Protein AF-A0A7W1LCK6-F1 (afdb_monomer_lite)

pLDDT: mean 92.0, std 9.98, range [41.69, 98.75]

Foldseek 3Di:
DQPFFFEDEDALQCCLVPAVPDDPVPHGLAYEHEAQQLDQDQCARDPPDRSDHCVPNVQFRYKYQHHDFDWDADPNDIDGDTDMHGSHPPRDSPLDQAWQCQAPLPLWHWFKWQFQCQCKIWTQHLVPRDIDMDNHGHNQWAWDWWALPLPRHIWTKTARQQQCWIWTQHPVGDIDIDRDGHRQWDWQWFAAPLPSTIWTWTARQCQQKIWTAHSPHPPDIDMDRHHHHQWFFQWDAAPLPNGTWGKTQRLQQRKIWTQHSVPRDIDIGRHGHNQWFWAWWQAVLPRHIWTWTDDAQKIWTQHPPPGTDIDRGDGGQWHWFWTQRPNPNGTWTKTAHLVQRKIWTQHPPPGTDIDRHGHNSIDGSSCSSGGD

Sequence (372 aa):
ERGYISGVYGSPTNAVNDWINLPPASRMDAVWLARWDNVPSVWYYGPPSPVVPVNFWSNNQRIKQWQAPHNETWGGVTFNIDGDISDAPVAGVAIAKNKNADFDGDGRTDVSVYRPDTGSWYVLKSSNSAFSAVAFGTNTDVPAPGDYDGDGKTDTAVFRPAEGTWYILTKAGFLTVRQFGANGDIPAPADYNNDGKTDIAVFRPSNGFWYIANSDSRGTFTFVQFGQNGDKPAQADYDGDGRSDIAVWRASTGSWYYLRSSDGTFVGVAFGISTDLPAQGDYDGDGKTDFAVFRSGTWYLLQSTNGFSAVGFGASGDLPVTGDFDGDNKSDIAVFRPSNGGWYLLQSTNGFNGIAFGTSTDKPIPNAYLPN

Secondary structure (DSSP, 8-state):
---PPPEEEE-HHHIIIIITTS-GGGS-SEEEEE--SS---SS---TTS-SS-TTSSTTT-EEEEEEEEEEEEETTEEEEEEEEEEES-----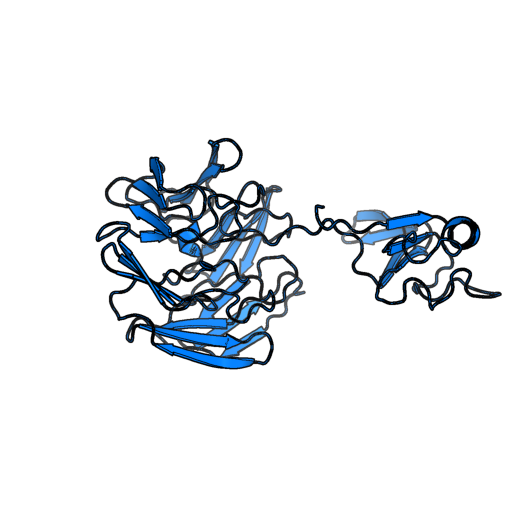--PPPPTT-SSSSSS--EEEEEGGGTEEEEE-TTT--EEEEE---TTPEE--B-SSSSSS-BEEEEETTTTEEEEE-TT--EEEEE---TT-EE--B-SS-SSSPBEEEEETTTTEEEEE-TT-SS--EEEE---TTEEE--B-SSSSSSPBEEEEETTTTEEEEE-TTT--EEEEE---TTPEE--B-SSSSSSPBEEEEETTEEEEEETTTEEEEEE-S-TTPEEE-S-SSSSSSPPEEEEETTTTEEEEEETTTEEEEEE---TTPEEGGGGGS--

Radius of gyration: 23.84 Å; chains: 1; bounding box: 63×54×56 Å

Structure (mmCIF, N/CA/C/O backbone):
data_AF-A0A7W1LCK6-F1
#
_entry.id   AF-A0A7W1LCK6-F1
#
loop_
_atom_site.group_PDB
_atom_site.id
_atom_site.type_symbol
_atom_site.label_atom_id
_atom_site.label_alt_id
_atom_site.label_comp_id
_atom_site.label_asym_id
_atom_site.label_entity_id
_atom_site.label_seq_id
_atom_site.pdbx_PDB_ins_code
_atom_site.Cartn_x
_atom_site.Cartn_y
_atom_site.Cartn_z
_atom_site.occupancy
_atom_site.B_iso_or_equiv
_atom_site.auth_seq_id
_atom_site.auth_comp_id
_atom_site.auth_asym_id
_atom_site.auth_atom_id
_atom_site.pdbx_PDB_model_num
ATOM 1 N N . GLU A 1 1 ? -18.835 17.779 -8.545 1.00 46.47 1 GLU A N 1
ATOM 2 C CA . GLU A 1 1 ? -18.793 18.453 -7.227 1.00 46.47 1 GLU A CA 1
ATOM 3 C C . GLU A 1 1 ? -17.973 17.588 -6.282 1.00 46.47 1 GLU A C 1
ATOM 5 O O . GLU A 1 1 ? -18.041 16.376 -6.402 1.00 46.47 1 GLU A O 1
ATOM 10 N N . ARG A 1 2 ? -17.145 18.172 -5.412 1.00 41.69 2 ARG A N 1
ATOM 11 C CA . ARG A 1 2 ? -16.125 17.458 -4.611 1.00 41.69 2 ARG A CA 1
ATOM 12 C C . ARG A 1 2 ? -16.686 16.690 -3.392 1.00 41.69 2 ARG A C 1
ATOM 14 O O . ARG A 1 2 ? -15.997 16.560 -2.392 1.00 41.69 2 ARG A O 1
ATOM 21 N N . GLY A 1 3 ? -17.948 16.257 -3.431 1.00 53.97 3 GLY A N 1
ATOM 22 C CA . GLY A 1 3 ? -18.580 15.511 -2.331 1.00 53.97 3 GLY A CA 1
ATOM 23 C C . GLY A 1 3 ? -18.779 16.287 -1.019 1.00 53.97 3 GLY A C 1
ATOM 24 O O . GLY A 1 3 ? -19.098 15.678 -0.004 1.00 53.97 3 GLY A O 1
ATOM 25 N N . TYR A 1 4 ? -18.595 17.613 -1.008 1.00 59.41 4 TYR A N 1
ATOM 26 C CA . TYR A 1 4 ? -18.835 18.418 0.191 1.00 59.41 4 TYR A CA 1
ATOM 27 C C . TYR A 1 4 ? -20.317 18.422 0.561 1.00 59.41 4 TYR A C 1
ATOM 29 O O . TYR A 1 4 ? -21.168 18.677 -0.291 1.00 59.41 4 TYR A O 1
ATOM 37 N N . ILE A 1 5 ? -20.595 18.217 1.846 1.00 70.62 5 ILE A N 1
ATOM 38 C CA . ILE A 1 5 ? -21.924 18.388 2.426 1.00 70.62 5 ILE A CA 1
ATOM 39 C C . ILE A 1 5 ? -22.059 19.794 3.017 1.00 70.62 5 ILE A C 1
ATOM 41 O O . ILE A 1 5 ? -21.115 20.358 3.575 1.00 70.62 5 ILE A O 1
ATOM 45 N N . SER A 1 6 ? -23.235 20.386 2.868 1.00 77.88 6 SER A N 1
ATOM 46 C CA . SER A 1 6 ? -23.544 21.712 3.387 1.00 77.88 6 SER A CA 1
ATOM 47 C C . SER A 1 6 ? -23.790 21.665 4.899 1.00 77.88 6 SER A C 1
ATOM 49 O O . SER A 1 6 ? -24.544 20.838 5.406 1.00 77.88 6 SER A O 1
ATOM 51 N N . GLY A 1 7 ? -23.153 22.566 5.645 1.00 83.69 7 GLY A N 1
ATOM 52 C CA . GLY A 1 7 ? -23.308 22.679 7.095 1.00 83.69 7 GLY A CA 1
ATOM 53 C C . GLY A 1 7 ? -23.720 24.086 7.503 1.00 83.69 7 GLY A C 1
ATOM 54 O O . GLY A 1 7 ? -23.411 25.057 6.811 1.00 83.69 7 GLY A O 1
ATOM 55 N N . VAL A 1 8 ? -24.401 24.211 8.641 1.00 85.75 8 VAL A N 1
ATOM 56 C CA . VAL A 1 8 ? -24.732 25.517 9.222 1.00 85.75 8 VAL A CA 1
ATOM 57 C C . VAL A 1 8 ? -24.503 25.549 10.727 1.00 85.75 8 VAL A C 1
ATOM 59 O O . VAL A 1 8 ? -24.759 24.569 11.423 1.00 85.75 8 VAL A O 1
ATOM 62 N N . TYR A 1 9 ? -24.040 26.698 11.220 1.00 87.75 9 TYR A N 1
ATOM 63 C CA . TYR A 1 9 ? -23.828 26.976 12.637 1.00 87.75 9 TYR A CA 1
ATOM 64 C C . TYR A 1 9 ? -24.710 28.129 13.118 1.00 87.75 9 TYR A C 1
ATOM 66 O O . TYR A 1 9 ? -24.841 29.152 12.443 1.00 87.75 9 TYR A O 1
ATOM 74 N N . GLY A 1 10 ? -25.279 27.999 14.317 1.00 86.06 10 GLY A N 1
ATOM 75 C CA . GLY A 1 10 ? -25.965 29.105 14.980 1.00 86.06 10 GLY A CA 1
ATOM 76 C C . GLY A 1 10 ? -26.782 28.684 16.192 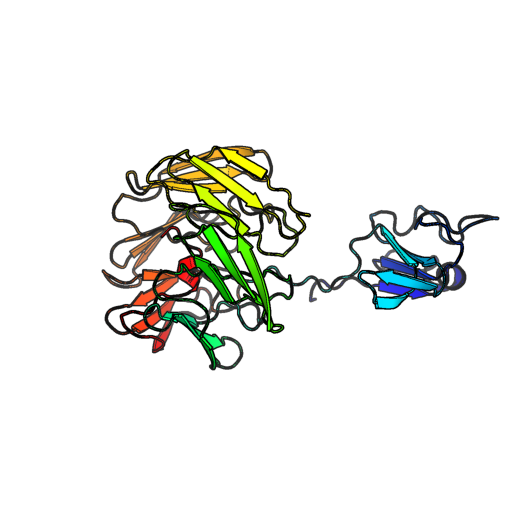1.00 86.06 10 GLY A C 1
ATOM 77 O O . GLY A 1 10 ? -26.638 27.588 16.725 1.00 86.06 10 GLY A O 1
ATOM 78 N N . SER A 1 11 ? -27.636 29.583 16.675 1.00 85.62 11 SER A N 1
ATOM 79 C CA . SER A 1 11 ? -28.478 29.291 17.835 1.00 85.62 11 SER A CA 1
ATOM 80 C C . SER A 1 11 ? -29.690 28.430 17.442 1.00 85.62 11 SER A C 1
ATOM 82 O O . SER A 1 11 ? -30.173 28.531 16.310 1.00 85.62 11 SER A O 1
ATOM 84 N N . PRO A 1 12 ? -30.265 27.650 18.377 1.00 82.62 12 PRO A N 1
ATOM 85 C CA . PRO A 1 12 ? -31.550 26.985 18.160 1.00 82.62 12 PRO A CA 1
ATOM 86 C C . PRO A 1 12 ? -32.656 27.936 17.684 1.00 82.62 12 PRO A C 1
ATOM 88 O O . PRO A 1 12 ? -33.472 27.559 16.850 1.00 82.62 12 PRO A O 1
ATOM 91 N N . THR A 1 13 ? -32.654 29.186 18.152 1.00 80.00 13 THR A N 1
ATOM 92 C CA . THR A 1 13 ? -33.605 30.215 17.715 1.00 80.00 13 THR A CA 1
ATOM 93 C C . THR A 1 13 ? -33.452 30.544 16.229 1.00 80.00 13 THR A C 1
ATOM 95 O O . THR A 1 13 ? -34.448 30.617 15.514 1.00 80.00 13 THR A O 1
ATOM 98 N N . ASN A 1 14 ? -32.219 30.697 15.741 1.00 79.12 14 ASN A N 1
ATOM 99 C CA . ASN A 1 14 ? -31.965 30.974 14.324 1.00 79.12 14 ASN A CA 1
ATOM 100 C C . ASN A 1 14 ? -32.340 29.770 13.456 1.00 79.12 14 ASN A C 1
ATOM 102 O O . ASN A 1 14 ? -32.938 29.938 12.401 1.00 79.12 14 ASN A O 1
ATOM 106 N N . ALA A 1 15 ? -32.079 28.549 13.932 1.00 80.69 15 ALA A N 1
ATOM 107 C CA . ALA A 1 15 ? -32.471 27.336 13.220 1.00 80.69 15 ALA A CA 1
ATOM 108 C C . ALA A 1 15 ? -33.985 27.256 12.971 1.00 80.69 15 ALA A C 1
ATOM 110 O O . ALA A 1 15 ? -34.412 26.874 11.879 1.00 80.69 15 ALA A O 1
ATOM 111 N N . VAL A 1 16 ? -34.791 27.656 13.962 1.00 76.12 16 VAL A N 1
ATOM 112 C CA . VAL A 1 16 ? -36.257 27.742 13.838 1.00 76.12 16 VAL A CA 1
ATOM 113 C C . VAL A 1 16 ? -36.682 28.814 12.852 1.00 76.12 16 VAL A C 1
ATOM 115 O O . VAL A 1 16 ? -37.574 28.570 12.042 1.00 76.12 16 VAL A O 1
ATOM 118 N N . ASN A 1 17 ? -36.062 29.987 12.918 1.00 79.75 17 ASN A N 1
ATOM 119 C CA . ASN A 1 17 ? -36.475 31.119 12.101 1.00 79.75 17 ASN A CA 1
ATOM 120 C C . ASN A 1 17 ? -36.073 30.938 10.631 1.00 79.75 17 ASN A C 1
ATOM 122 O O . ASN A 1 17 ? -36.889 31.190 9.744 1.00 79.75 17 ASN A O 1
ATOM 126 N N . ASP A 1 18 ? -34.869 30.418 10.383 1.00 81.38 18 ASP A N 1
ATOM 127 C CA . ASP A 1 18 ? -34.204 30.570 9.089 1.00 81.38 18 ASP A CA 1
ATOM 128 C C . ASP A 1 18 ? -34.020 29.249 8.321 1.00 81.38 18 ASP A C 1
ATOM 130 O O . ASP A 1 18 ? -33.966 29.276 7.093 1.00 81.38 18 ASP A O 1
ATOM 134 N N . TRP A 1 19 ? -33.910 28.090 8.991 1.00 87.06 19 TRP A N 1
ATOM 135 C CA . TRP A 1 19 ? -33.457 26.843 8.334 1.00 87.06 19 TRP A CA 1
ATOM 136 C C . TRP A 1 19 ? -34.519 25.745 8.292 1.00 87.06 19 TRP A C 1
ATOM 138 O O . TRP A 1 19 ? -34.708 25.102 7.261 1.00 87.06 19 TRP A O 1
ATOM 148 N N . ILE A 1 20 ? -35.255 25.538 9.388 1.00 84.19 20 ILE A N 1
ATOM 149 C CA . ILE A 1 20 ? -36.311 24.510 9.475 1.00 84.19 20 ILE A CA 1
ATOM 150 C C . ILE A 1 20 ? -37.423 24.766 8.445 1.00 84.19 20 ILE A C 1
ATOM 152 O O . ILE A 1 20 ? -37.984 23.826 7.875 1.00 84.19 20 ILE A O 1
ATOM 156 N N . ASN A 1 21 ? -37.706 26.038 8.162 1.00 85.31 21 ASN A N 1
ATOM 157 C CA . ASN A 1 21 ? -38.752 26.446 7.224 1.00 85.31 21 ASN A CA 1
ATOM 158 C C . ASN A 1 21 ? -38.326 26.358 5.749 1.00 85.31 21 ASN A C 1
ATOM 160 O O . ASN A 1 21 ? -39.163 26.555 4.868 1.00 85.31 21 ASN A O 1
ATOM 164 N N . LEU A 1 22 ? -37.058 26.043 5.456 1.00 86.31 22 LEU A N 1
ATOM 165 C CA . LEU A 1 22 ? -36.604 25.861 4.080 1.00 86.31 22 LEU A CA 1
ATOM 166 C C . LEU A 1 22 ? -37.247 24.610 3.454 1.00 86.31 22 LEU A C 1
ATOM 168 O O . LEU A 1 22 ? -37.492 23.618 4.161 1.00 86.31 22 LEU A O 1
ATOM 172 N N . PRO A 1 23 ? -37.496 24.616 2.128 1.00 88.25 23 PRO A N 1
ATOM 173 C CA . PRO A 1 23 ? -37.846 23.406 1.391 1.00 88.25 23 PRO A CA 1
ATOM 174 C C . PRO A 1 23 ? -36.812 22.299 1.647 1.00 88.25 23 PRO A C 1
ATOM 176 O O . PRO A 1 23 ? -35.629 22.619 1.753 1.00 88.25 23 PRO A O 1
ATOM 179 N N . PRO A 1 24 ? -37.200 21.009 1.701 1.00 82.00 24 PRO A N 1
ATOM 180 C CA . PRO A 1 24 ? -36.265 19.918 1.988 1.00 82.00 24 PRO A CA 1
ATOM 181 C C . PRO A 1 24 ? -34.998 19.925 1.121 1.00 82.00 24 PRO A C 1
ATOM 183 O O . PRO A 1 24 ? -33.916 19.716 1.648 1.00 82.00 24 PRO A O 1
ATOM 186 N N . ALA A 1 25 ? -35.120 20.252 -0.170 1.00 82.06 25 ALA A N 1
ATOM 187 C CA . ALA A 1 25 ? -33.998 20.326 -1.113 1.00 82.06 25 ALA A CA 1
ATOM 188 C C . ALA A 1 25 ? -33.062 21.539 -0.914 1.00 82.06 25 ALA A C 1
ATOM 190 O O . ALA A 1 25 ? -32.044 21.641 -1.587 1.00 82.06 25 ALA A O 1
ATOM 191 N N . SER A 1 26 ? -33.423 22.485 -0.046 1.00 86.25 26 SER A N 1
ATOM 192 C CA . SER A 1 26 ? -32.640 23.694 0.255 1.00 86.25 26 SER A CA 1
ATOM 193 C C . SER A 1 26 ? -32.148 23.731 1.699 1.00 86.25 26 SER A C 1
ATOM 195 O O . SER A 1 26 ? -31.537 24.716 2.107 1.00 86.25 26 SER A O 1
ATOM 197 N N . ARG A 1 27 ? -32.444 22.695 2.492 1.00 85.44 27 ARG A N 1
ATOM 198 C CA . ARG A 1 27 ? -31.898 22.559 3.841 1.00 85.44 27 ARG A CA 1
ATOM 199 C C . ARG A 1 27 ? -30.457 22.098 3.749 1.00 85.44 27 ARG A C 1
ATOM 201 O O . ARG A 1 27 ? -30.105 21.326 2.867 1.00 85.44 27 ARG A O 1
ATOM 208 N N . MET A 1 28 ? -29.662 22.558 4.701 1.00 87.06 28 MET A N 1
ATOM 209 C CA . MET A 1 28 ? -28.295 22.096 4.855 1.00 87.06 28 MET A CA 1
ATOM 210 C C . MET A 1 28 ? -28.283 20.622 5.252 1.00 87.06 28 MET A C 1
ATOM 212 O O . MET A 1 28 ? -29.224 20.147 5.889 1.00 87.06 28 MET A O 1
ATOM 216 N N . ASP A 1 29 ? -27.214 19.916 4.920 1.00 84.12 29 ASP A N 1
ATOM 217 C CA . ASP A 1 29 ? -27.060 18.493 5.213 1.00 84.12 29 ASP A CA 1
ATOM 218 C C . ASP A 1 29 ? -26.795 18.235 6.702 1.00 84.12 29 ASP A C 1
ATOM 220 O O . ASP A 1 29 ? -27.262 17.238 7.240 1.00 84.12 29 ASP A O 1
ATOM 224 N N . ALA A 1 30 ? -26.099 19.142 7.394 1.00 86.19 30 ALA A N 1
ATOM 225 C CA . ALA A 1 30 ? -25.822 19.034 8.827 1.00 86.19 30 ALA A CA 1
ATOM 226 C C . ALA A 1 30 ? -26.030 20.359 9.574 1.00 86.19 30 ALA A C 1
ATOM 228 O O . ALA A 1 30 ? -25.879 21.451 9.018 1.00 86.19 30 ALA A O 1
ATOM 229 N N . VAL A 1 31 ? -26.350 20.261 10.867 1.00 86.94 31 VAL A N 1
ATOM 230 C CA . VAL A 1 31 ? -26.650 21.416 11.721 1.00 86.94 31 VAL A CA 1
ATOM 231 C C . VAL A 1 31 ? -25.826 21.409 13.010 1.00 86.94 31 VAL A C 1
ATOM 233 O O . VAL A 1 31 ? -25.790 20.418 13.738 1.00 86.94 31 VAL A O 1
ATOM 236 N N . TRP A 1 32 ? -25.198 22.545 13.322 1.00 88.75 32 TRP A N 1
ATOM 237 C CA . TRP A 1 32 ? -24.491 22.795 14.576 1.00 88.75 32 TRP A CA 1
ATOM 238 C C . TRP A 1 32 ? -25.193 23.887 15.383 1.00 88.75 32 TRP A C 1
ATOM 240 O O . TRP A 1 32 ? -25.352 25.025 14.939 1.00 88.75 32 TRP A O 1
ATOM 250 N N . LEU A 1 33 ? -25.627 23.522 16.590 1.00 88.56 33 LEU A N 1
ATOM 251 C CA . LEU A 1 33 ? -26.420 24.372 17.467 1.00 88.56 33 LEU A CA 1
ATOM 252 C C . LEU A 1 33 ? -25.661 24.773 18.728 1.00 88.56 33 LEU A C 1
ATOM 254 O O . LEU A 1 33 ? -25.275 23.929 19.533 1.00 88.56 33 LEU A O 1
ATOM 258 N N . ALA A 1 34 ? -25.520 26.076 18.943 1.00 88.44 34 ALA A N 1
ATOM 259 C CA . ALA A 1 34 ? -24.951 26.625 20.167 1.00 88.44 34 ALA A CA 1
ATOM 260 C C . ALA A 1 34 ? -26.022 26.724 21.263 1.00 88.44 34 ALA A C 1
ATOM 262 O O . ALA A 1 34 ? -26.921 27.572 21.201 1.00 88.44 34 ALA A O 1
ATOM 263 N N . ARG A 1 35 ? -25.958 25.838 22.265 1.00 87.69 35 ARG A N 1
ATOM 264 C CA . ARG A 1 35 ? -26.912 25.796 23.380 1.00 87.69 35 ARG A CA 1
ATOM 265 C C . ARG A 1 35 ? -26.234 25.328 24.665 1.00 87.69 35 ARG A C 1
ATOM 267 O O . ARG A 1 35 ? -26.219 24.140 24.965 1.00 87.69 35 ARG A O 1
ATOM 274 N N . TRP A 1 36 ? -25.782 26.288 25.463 1.00 88.81 36 TRP A N 1
ATOM 275 C CA . TRP A 1 36 ? -25.155 26.050 26.765 1.00 88.81 36 TRP A CA 1
ATOM 276 C C . TRP A 1 36 ? -26.183 25.715 27.850 1.00 88.81 36 TRP A C 1
ATOM 278 O O . TRP A 1 36 ? -26.532 26.547 28.686 1.00 88.81 36 TRP A O 1
ATOM 288 N N . ASP A 1 37 ? -26.727 24.506 27.800 1.00 87.94 37 ASP A N 1
ATOM 289 C CA . ASP A 1 37 ? -27.691 23.999 28.779 1.00 87.94 37 ASP A CA 1
ATOM 290 C C . ASP A 1 37 ? -27.105 22.921 29.699 1.00 87.94 37 ASP A C 1
ATOM 292 O O . ASP A 1 37 ? -27.826 22.380 30.536 1.00 87.94 37 ASP A O 1
ATOM 296 N N . ASN A 1 38 ? -25.807 22.629 29.570 1.00 90.06 38 ASN A N 1
ATOM 297 C CA . ASN A 1 38 ? -25.119 21.547 30.265 1.00 90.06 38 ASN A CA 1
ATOM 298 C C . ASN A 1 38 ? -25.770 20.166 30.030 1.00 90.06 38 ASN A C 1
ATOM 300 O O . ASN A 1 38 ? -25.631 19.268 30.860 1.00 90.06 38 ASN A O 1
ATOM 304 N N . VAL A 1 39 ? -26.473 19.981 28.901 1.00 89.38 39 VAL A N 1
ATOM 305 C CA . VAL A 1 39 ? -27.054 18.693 28.507 1.00 89.38 39 VAL A CA 1
ATOM 306 C C . VAL A 1 39 ? -26.304 18.110 27.305 1.00 89.38 39 VAL A C 1
ATOM 308 O O . VAL A 1 39 ? -26.486 18.612 26.186 1.00 89.38 39 VAL A O 1
ATOM 311 N N . PRO A 1 40 ? -25.535 17.017 27.493 1.00 89.88 40 PRO A N 1
ATOM 312 C CA . PRO A 1 40 ? -24.787 16.342 26.435 1.00 89.88 40 PRO A CA 1
ATOM 313 C C . PRO A 1 40 ? -25.736 15.495 25.574 1.00 89.88 40 PRO A C 1
ATOM 315 O O . PRO A 1 40 ? -25.746 14.268 25.613 1.00 89.88 40 PRO A O 1
ATOM 318 N N . SER A 1 41 ? -26.605 16.166 24.823 1.00 88.25 41 SER A N 1
ATOM 319 C CA . SER A 1 41 ? -27.516 15.550 23.865 1.00 88.25 41 SER A CA 1
ATOM 320 C C . SER A 1 41 ? -27.799 16.512 22.725 1.00 88.25 41 SER A C 1
ATOM 322 O O . SER A 1 41 ? -28.194 17.657 22.950 1.00 88.25 41 SER A O 1
ATOM 324 N N . VAL A 1 42 ? -27.673 16.019 21.497 1.00 87.94 42 VAL A N 1
ATOM 325 C CA . VAL A 1 42 ? -28.079 16.731 20.278 1.00 87.94 42 VAL A CA 1
ATOM 326 C C . VAL A 1 42 ? -29.585 16.633 19.991 1.00 87.94 42 VAL A C 1
ATOM 328 O O . VAL A 1 42 ? -30.094 17.270 19.072 1.00 87.94 42 VAL A O 1
ATOM 331 N N . TRP A 1 43 ? -30.323 15.818 20.747 1.00 85.50 43 TRP A N 1
ATOM 332 C CA . TRP A 1 43 ? -31.763 15.601 20.556 1.00 85.50 43 TRP A CA 1
ATOM 333 C C . TRP A 1 43 ? -32.603 16.424 21.533 1.00 85.50 43 TRP A C 1
ATOM 335 O O . TRP A 1 43 ? -33.813 16.563 21.359 1.00 85.50 43 TRP A O 1
ATOM 345 N N . TYR A 1 44 ? -31.957 17.011 22.542 1.00 82.00 44 TYR A N 1
ATOM 346 C CA . TYR A 1 44 ? -32.601 17.746 23.617 1.00 82.00 44 TYR A CA 1
ATOM 347 C C . TYR A 1 44 ? -31.967 19.130 23.819 1.00 82.00 44 TYR A C 1
ATOM 349 O O . TYR A 1 44 ? -30.755 19.253 23.986 1.00 82.00 44 TYR A O 1
ATOM 357 N N . TYR A 1 45 ? -32.806 20.174 23.842 1.00 80.62 45 TYR A N 1
ATOM 358 C CA . TYR A 1 45 ? -32.394 21.590 23.957 1.00 80.62 45 TYR A CA 1
ATOM 359 C C . TYR A 1 45 ? -33.004 22.318 25.174 1.00 80.62 45 TYR A C 1
ATOM 361 O O . TYR A 1 45 ? -32.913 23.547 25.295 1.00 80.62 45 TYR A O 1
ATOM 369 N N . GLY A 1 46 ? -33.625 21.561 26.085 1.00 72.25 46 GLY A N 1
ATOM 370 C CA . GLY A 1 46 ? -34.240 22.066 27.312 1.00 72.25 46 GLY A CA 1
ATOM 371 C C . GLY A 1 46 ? -35.724 22.463 27.192 1.00 72.25 46 GLY A C 1
ATOM 372 O O . GLY A 1 46 ? -36.269 22.524 26.090 1.00 72.25 46 GLY A O 1
ATOM 373 N N . PRO A 1 47 ? -36.398 22.729 28.328 1.00 68.50 47 PRO A N 1
ATOM 374 C CA . PRO A 1 47 ? -37.791 23.184 28.375 1.00 68.50 47 PRO A CA 1
ATOM 375 C C . PRO A 1 47 ? -37.989 24.594 27.783 1.00 68.50 47 PRO A C 1
ATOM 377 O O . PRO A 1 47 ? -37.046 25.391 27.796 1.00 68.50 47 PRO A O 1
ATOM 380 N N . PRO A 1 48 ? -39.221 24.947 27.343 1.00 54.62 48 PRO A N 1
ATOM 381 C CA . PRO A 1 48 ? -40.462 24.165 27.462 1.00 54.62 48 PRO A CA 1
ATOM 382 C C . PRO A 1 48 ? -40.756 23.199 26.295 1.00 54.62 48 PRO A C 1
ATOM 384 O O . PRO A 1 48 ? -41.769 22.509 26.327 1.00 54.62 48 PRO A O 1
ATOM 387 N N . SER A 1 49 ? -39.903 23.107 25.274 1.00 57.75 49 SER A N 1
ATOM 388 C CA . SER A 1 49 ? -39.981 22.126 24.173 1.00 57.75 49 SER A CA 1
ATOM 389 C C . SER A 1 49 ? -38.653 22.108 23.407 1.00 57.75 49 SER A C 1
ATOM 391 O O . SER A 1 49 ? -37.950 23.121 23.432 1.00 57.75 49 SER A O 1
ATOM 393 N N . PRO A 1 50 ? -38.294 21.010 22.708 1.00 66.50 50 PRO A N 1
ATOM 394 C CA . PRO A 1 50 ? -37.115 21.008 21.851 1.00 66.50 50 PRO A CA 1
ATOM 395 C C . PRO A 1 50 ? -37.266 22.098 20.788 1.00 66.50 50 PRO A C 1
ATOM 397 O O . PRO A 1 50 ? -38.195 22.076 19.986 1.00 66.50 50 PRO A O 1
ATOM 400 N N . VAL A 1 51 ? -36.346 23.063 20.805 1.00 74.88 51 VAL A N 1
ATOM 401 C CA . VAL A 1 51 ? -36.363 24.202 19.878 1.00 74.88 51 VAL A CA 1
ATOM 402 C C . VAL A 1 51 ? -36.150 23.724 18.435 1.00 74.88 51 VAL A C 1
ATOM 404 O O . VAL A 1 51 ? -36.698 24.307 17.515 1.00 74.88 51 VAL A O 1
ATOM 407 N N . VAL A 1 52 ? -35.445 22.607 18.229 1.00 82.69 52 VAL A N 1
ATOM 408 C CA . VAL A 1 52 ? -35.244 21.985 16.910 1.00 82.69 52 VAL A CA 1
ATOM 409 C C . VAL A 1 52 ? -35.900 20.596 16.890 1.00 82.69 52 VAL A C 1
ATOM 411 O O . VAL A 1 52 ? -35.434 19.710 17.615 1.00 82.69 52 VAL A O 1
ATOM 414 N N . PRO A 1 53 ? -36.956 20.369 16.079 1.00 83.69 53 PRO A N 1
ATOM 415 C CA . PRO A 1 53 ? -37.697 19.107 16.052 1.00 83.69 53 PRO A CA 1
ATOM 416 C C . PRO A 1 53 ? -36.820 17.896 15.724 1.00 83.69 53 PRO A C 1
ATOM 418 O O . PRO A 1 53 ? -35.983 17.952 14.828 1.00 83.69 53 PRO A O 1
ATOM 421 N N . VAL A 1 54 ? -37.028 16.782 16.427 1.00 79.19 54 VAL A N 1
ATOM 422 C CA . VAL A 1 54 ? -36.204 15.559 16.313 1.00 79.19 54 VAL A CA 1
ATOM 423 C C . VAL A 1 54 ? -36.311 14.857 14.955 1.00 79.19 54 VAL A C 1
ATOM 425 O O . VAL A 1 54 ? -35.431 14.096 14.581 1.00 79.19 54 VAL A O 1
ATOM 428 N N . ASN A 1 55 ? -37.367 15.123 14.189 1.00 82.25 55 ASN A N 1
ATOM 429 C CA . ASN A 1 55 ? -37.563 14.568 12.849 1.00 82.25 55 ASN A CA 1
ATOM 430 C C . ASN A 1 55 ? -36.796 15.327 11.748 1.00 82.25 55 ASN A C 1
ATOM 432 O O . ASN A 1 55 ? -36.903 14.966 10.580 1.00 82.25 55 ASN A O 1
ATOM 436 N N . PHE A 1 56 ? -36.054 16.381 12.097 1.00 82.81 56 PHE A N 1
ATOM 437 C CA . PHE A 1 56 ? -35.168 17.109 11.187 1.00 82.81 56 PHE A CA 1
ATOM 438 C C . PHE A 1 56 ? -33.715 16.761 11.499 1.00 82.81 56 PHE A C 1
ATOM 440 O O . PHE A 1 56 ? -33.334 16.745 12.677 1.00 82.81 56 PHE A O 1
ATOM 447 N N . TRP A 1 57 ? -32.913 16.531 10.451 1.00 84.19 57 TRP A N 1
ATOM 448 C CA . TRP A 1 57 ? -31.533 16.038 10.573 1.00 84.19 57 TRP A CA 1
ATOM 449 C C . TRP A 1 57 ? -31.479 14.756 11.412 1.00 84.19 57 TRP A C 1
ATOM 451 O O . TRP A 1 57 ? -30.715 14.648 12.367 1.00 84.19 57 TRP A O 1
ATOM 461 N N . SER A 1 58 ? -32.380 13.817 11.100 1.00 81.69 58 SER A N 1
ATOM 462 C CA . SER A 1 58 ? -32.619 12.599 11.882 1.00 81.69 58 SER A CA 1
ATOM 463 C C . SER A 1 58 ? -31.633 11.460 11.589 1.00 81.69 58 SER A C 1
ATOM 465 O O . SER A 1 58 ? -31.747 10.404 12.198 1.00 81.69 58 SER A O 1
ATOM 467 N N . ASN A 1 59 ? -30.718 11.635 10.630 1.00 77.81 59 ASN A N 1
ATOM 468 C CA . ASN A 1 59 ? -29.807 10.591 10.156 1.00 77.81 59 ASN A CA 1
ATOM 469 C C . ASN A 1 59 ? -28.351 10.921 10.507 1.00 77.81 59 ASN A C 1
ATOM 471 O O . ASN A 1 59 ? -27.544 11.115 9.605 1.00 77.81 59 ASN A O 1
ATOM 475 N N . ASN A 1 60 ? -28.045 11.039 11.804 1.00 80.62 60 ASN A N 1
ATOM 476 C CA . ASN A 1 60 ? -26.733 11.450 12.308 1.00 80.62 60 ASN A CA 1
ATOM 477 C C . ASN A 1 60 ? -26.285 12.757 11.623 1.00 80.62 60 ASN A C 1
ATOM 479 O O . ASN A 1 60 ? -25.409 12.752 10.781 1.00 80.62 60 ASN A O 1
ATOM 483 N N . GLN A 1 61 ? -26.925 13.894 11.876 1.00 86.12 61 GLN A N 1
ATOM 484 C CA . GLN A 1 61 ? -26.614 15.148 11.162 1.00 86.12 61 GLN A CA 1
ATOM 485 C C . GLN A 1 61 ? -26.572 16.351 12.111 1.00 86.12 61 GLN A C 1
ATOM 487 O O . GLN A 1 61 ? -26.852 17.487 11.720 1.00 86.12 61 GLN A O 1
ATOM 492 N N . ARG A 1 62 ? -26.264 16.107 13.390 1.00 87.56 62 ARG A N 1
ATOM 493 C CA . ARG A 1 62 ? -26.377 17.111 14.450 1.00 87.56 62 ARG A CA 1
ATOM 494 C C . ARG A 1 62 ? -25.110 17.255 15.277 1.00 87.56 62 ARG A C 1
ATOM 496 O O . ARG A 1 62 ? -24.513 16.279 15.716 1.00 87.56 62 ARG A O 1
ATOM 503 N N . ILE A 1 63 ? -24.768 18.501 15.576 1.00 89.44 63 ILE A N 1
ATOM 504 C CA . ILE A 1 63 ? -23.726 18.887 16.527 1.00 89.44 63 ILE A CA 1
ATOM 505 C C . ILE A 1 63 ? -24.328 19.908 17.485 1.00 89.44 63 ILE A C 1
ATOM 507 O O . ILE A 1 63 ? -25.166 20.734 17.105 1.00 89.44 63 ILE A O 1
ATOM 511 N N . LYS A 1 64 ? -23.920 19.867 18.747 1.00 89.38 64 LYS A N 1
ATOM 512 C CA . LYS A 1 64 ? -24.336 20.830 19.755 1.00 89.38 64 LYS A CA 1
ATOM 513 C C . LYS A 1 64 ? -23.156 21.235 20.617 1.00 89.38 64 LYS A C 1
ATOM 515 O O . LYS A 1 64 ? -22.529 20.383 21.233 1.00 89.38 64 LYS A O 1
ATOM 520 N N . GLN A 1 65 ? -22.955 22.538 20.746 1.00 91.31 65 GLN A N 1
ATOM 521 C CA . GLN A 1 65 ? -22.145 23.086 21.825 1.00 91.31 65 GLN A CA 1
ATOM 522 C C . GLN A 1 65 ? -23.013 23.157 23.080 1.00 91.31 65 GLN A C 1
ATOM 524 O O . GLN A 1 65 ? -23.897 24.013 23.172 1.00 91.31 65 GLN A O 1
ATOM 529 N N . TRP A 1 66 ? -22.835 22.201 23.991 1.00 91.56 66 TRP A N 1
ATOM 530 C CA . TRP A 1 66 ? -23.693 21.972 25.156 1.00 91.56 66 TRP A CA 1
ATOM 531 C C . TRP A 1 66 ? -23.184 22.640 26.438 1.00 91.56 66 TRP A C 1
ATOM 533 O O . TRP A 1 66 ? -23.985 22.926 27.332 1.00 91.56 66 TRP A O 1
ATOM 543 N N . GLN A 1 67 ? -21.888 22.939 26.516 1.00 92.81 67 GLN A N 1
ATOM 544 C CA . GLN A 1 67 ? -21.260 23.587 27.666 1.00 92.81 67 GLN A CA 1
ATOM 545 C C . GLN A 1 67 ? -20.538 24.858 27.222 1.00 92.81 67 GLN A C 1
ATOM 547 O O . GLN A 1 67 ? -19.822 24.856 26.223 1.00 92.81 67 GLN A O 1
ATOM 552 N N . ALA A 1 68 ? -20.742 25.935 27.978 1.00 89.69 68 ALA A N 1
ATOM 553 C CA . ALA A 1 68 ? -20.045 27.203 27.785 1.00 89.69 68 ALA A CA 1
ATOM 554 C C . ALA A 1 68 ? -18.522 27.054 28.016 1.00 89.69 68 ALA A C 1
ATOM 556 O O . ALA A 1 68 ? -18.103 26.059 28.628 1.00 89.69 68 ALA A O 1
ATOM 557 N N . PRO A 1 69 ? -17.710 28.053 27.618 1.00 92.69 69 PRO A N 1
ATOM 558 C CA . PRO A 1 69 ? -16.268 27.983 27.791 1.00 92.69 69 PRO A CA 1
ATOM 559 C C . PRO A 1 69 ? -15.888 27.710 29.249 1.00 92.69 69 PRO A C 1
ATOM 561 O O . PRO A 1 69 ? -16.305 28.427 30.165 1.00 92.69 69 PRO A O 1
ATOM 564 N N . HIS A 1 70 ? -15.085 26.680 29.478 1.00 92.81 70 HIS A N 1
ATOM 565 C CA . HIS A 1 70 ? -14.633 26.261 30.800 1.00 92.81 70 HIS A CA 1
ATOM 566 C C . HIS A 1 70 ? -13.190 25.770 30.739 1.00 92.81 70 HIS A C 1
ATOM 568 O O . HIS A 1 70 ? -12.664 25.465 29.676 1.00 92.81 70 HIS A O 1
ATOM 574 N N . ASN A 1 71 ? -12.521 25.740 31.888 1.00 96.50 71 ASN A N 1
ATOM 575 C CA . ASN A 1 71 ? -11.142 25.279 31.948 1.00 96.50 71 ASN A CA 1
ATOM 576 C C . ASN A 1 71 ? -11.096 23.788 32.257 1.00 96.50 71 ASN A C 1
ATOM 578 O O . ASN A 1 71 ? -11.648 23.359 33.270 1.00 96.50 71 ASN A O 1
ATOM 582 N N . GLU A 1 72 ? -10.358 23.041 31.447 1.00 93.12 72 GLU A N 1
ATOM 583 C CA . GLU A 1 72 ? -9.981 21.664 31.747 1.00 93.12 72 GLU A CA 1
ATOM 584 C C . GLU A 1 72 ? -8.462 21.529 31.825 1.00 93.12 72 GLU A C 1
ATOM 586 O O . GLU A 1 72 ? -7.727 22.190 31.086 1.00 93.12 72 GLU A O 1
ATOM 591 N N . THR A 1 73 ? -7.991 20.668 32.729 1.00 93.38 73 THR A N 1
ATOM 592 C CA . THR A 1 73 ? -6.565 20.389 32.918 1.00 93.38 73 THR A CA 1
ATOM 593 C C . THR A 1 73 ? -6.264 18.939 32.573 1.00 93.38 73 THR A C 1
ATOM 595 O O . THR A 1 73 ? -6.726 18.026 33.255 1.00 93.38 73 THR A O 1
ATOM 598 N N . TRP A 1 74 ? -5.412 18.736 31.570 1.00 78.81 74 TRP A N 1
ATOM 599 C CA . TRP A 1 74 ? -4.969 17.420 31.113 1.00 78.81 74 TRP A CA 1
ATOM 600 C C . TRP A 1 74 ? -3.444 17.393 31.042 1.00 78.81 74 TRP A C 1
ATOM 602 O O . TRP A 1 74 ? -2.823 18.283 30.466 1.00 78.81 74 TRP A O 1
ATOM 612 N N . GLY A 1 75 ? -2.814 16.404 31.685 1.00 88.25 75 GLY A N 1
ATOM 613 C CA . GLY A 1 75 ? -1.349 16.279 31.690 1.00 88.25 75 GLY A CA 1
ATOM 614 C C . GLY A 1 75 ? -0.601 17.490 32.273 1.00 88.25 75 GLY A C 1
ATOM 615 O O . GLY A 1 75 ? 0.549 17.721 31.920 1.00 88.25 75 GLY A O 1
ATOM 616 N N . GLY A 1 76 ? -1.247 18.278 33.141 1.00 92.06 76 GLY A N 1
ATOM 617 C CA . GLY A 1 76 ? -0.674 19.495 33.733 1.00 92.06 76 GLY A CA 1
ATOM 618 C C . GLY A 1 76 ? -0.825 20.766 32.888 1.00 92.06 76 GLY A C 1
ATOM 619 O O . GLY A 1 76 ? -0.369 21.822 33.320 1.00 92.06 76 GLY A O 1
ATOM 620 N N . VAL A 1 77 ? -1.483 20.695 31.727 1.00 86.88 77 VAL A N 1
ATOM 621 C CA . VAL A 1 77 ? -1.787 21.859 30.883 1.00 86.88 77 VAL A CA 1
ATOM 622 C C . VAL A 1 77 ? -3.269 22.198 30.992 1.00 86.88 77 VAL A C 1
ATOM 624 O O . VAL A 1 77 ? -4.111 21.304 30.925 1.00 86.88 77 VAL A O 1
ATOM 627 N N . THR A 1 78 ? -3.582 23.484 31.163 1.00 95.75 78 THR A N 1
ATOM 628 C CA . THR A 1 78 ? -4.959 23.984 31.259 1.00 95.75 78 THR A CA 1
ATOM 629 C C . THR A 1 78 ? -5.355 24.719 29.987 1.00 95.75 78 THR A C 1
ATOM 631 O O . THR A 1 78 ? -4.677 25.668 29.593 1.00 95.75 78 THR A O 1
ATOM 634 N N . PHE A 1 79 ? -6.482 24.327 29.399 1.00 93.00 79 PHE A N 1
ATOM 635 C CA . PHE A 1 79 ? -7.081 24.990 28.242 1.00 93.00 79 PHE A CA 1
ATOM 636 C C . PHE A 1 79 ? -8.489 25.463 28.577 1.00 93.00 79 PHE A C 1
ATOM 638 O O . PHE A 1 79 ? -9.204 24.798 29.324 1.00 93.00 79 PHE A O 1
ATOM 645 N N . ASN A 1 80 ? -8.877 26.606 28.010 1.00 95.56 80 ASN A N 1
ATOM 646 C CA . ASN A 1 80 ? -10.268 27.029 27.979 1.00 95.56 80 ASN A CA 1
ATOM 647 C C . ASN A 1 80 ? -10.922 26.396 26.747 1.00 95.56 80 ASN A C 1
ATOM 649 O O . ASN A 1 80 ? -10.488 26.665 25.627 1.00 95.56 80 ASN A O 1
ATOM 653 N N . ILE A 1 81 ? -11.897 25.522 26.970 1.00 90.31 81 ILE A N 1
ATOM 654 C CA . ILE A 1 81 ? -12.567 24.743 25.933 1.00 90.31 81 ILE A CA 1
ATOM 655 C C . ILE A 1 81 ? -14.080 24.931 26.026 1.00 90.31 81 ILE A C 1
ATOM 657 O O . ILE A 1 81 ? -14.622 25.167 27.108 1.00 90.31 81 ILE A O 1
ATOM 661 N N . ASP A 1 82 ? -14.759 24.776 24.899 1.00 90.25 82 ASP A N 1
ATOM 662 C CA . ASP A 1 82 ? -16.206 24.600 24.858 1.00 90.25 82 ASP A CA 1
ATOM 663 C C . ASP A 1 82 ? -16.544 23.107 24.890 1.00 90.25 82 ASP A C 1
ATOM 665 O O . ASP A 1 82 ? -15.812 22.283 24.340 1.00 90.25 82 ASP A O 1
ATOM 669 N N . GLY A 1 83 ? -17.653 22.741 25.536 1.00 92.25 83 GLY A N 1
ATOM 670 C CA . GLY A 1 83 ? -18.129 21.359 25.499 1.00 92.25 83 GLY A CA 1
ATOM 671 C C . GLY A 1 83 ? -19.031 21.152 24.295 1.00 92.25 83 GLY A C 1
ATOM 672 O O . GLY A 1 83 ? -20.156 21.653 24.275 1.00 92.25 83 GLY A O 1
ATOM 673 N N . ASP A 1 84 ? -18.555 20.380 23.325 1.00 91.62 84 ASP A N 1
ATOM 674 C CA . ASP A 1 84 ? -19.310 19.970 22.145 1.00 91.62 84 ASP A CA 1
ATOM 675 C C . ASP A 1 84 ? -19.750 18.502 22.246 1.00 91.62 84 ASP A C 1
ATOM 677 O O . ASP A 1 84 ? -19.133 17.678 22.922 1.00 91.62 84 ASP A O 1
ATOM 681 N N . ILE A 1 85 ? -20.862 18.171 21.595 1.00 89.81 85 ILE A N 1
ATOM 682 C CA . ILE A 1 85 ? -21.333 16.804 21.387 1.00 89.81 85 ILE A CA 1
ATOM 683 C C . ILE A 1 85 ? -21.857 16.673 19.962 1.00 89.81 85 ILE A C 1
ATOM 685 O O . ILE A 1 85 ? -22.587 17.539 19.477 1.00 89.81 85 ILE A O 1
ATOM 689 N N . SER A 1 86 ? -21.505 15.582 19.294 1.00 88.38 86 SER A N 1
ATOM 690 C CA . SER A 1 86 ? -21.983 15.262 17.955 1.00 88.38 86 SER A CA 1
ATOM 691 C C . SER A 1 86 ? -22.749 13.943 17.936 1.00 88.38 86 SER A C 1
ATOM 693 O O . SER A 1 86 ? -22.450 13.000 18.663 1.00 88.38 86 SER A O 1
ATOM 695 N N . ASP A 1 87 ? -23.750 13.911 17.070 1.00 82.25 87 ASP A N 1
ATOM 696 C CA . ASP A 1 87 ? -24.395 12.718 16.540 1.00 82.25 87 ASP A CA 1
ATOM 697 C C . ASP A 1 87 ? -24.471 12.938 15.029 1.00 82.25 87 ASP A C 1
ATOM 699 O O . ASP A 1 87 ? -25.486 13.376 14.473 1.00 82.25 87 ASP A O 1
ATOM 703 N N . ALA A 1 88 ? -23.298 12.842 14.402 1.00 60.78 88 ALA A N 1
ATOM 704 C CA . ALA A 1 88 ? -23.108 13.122 12.990 1.00 60.78 88 ALA A CA 1
ATOM 705 C C . ALA A 1 88 ? -21.858 12.436 12.422 1.00 60.78 88 ALA A C 1
ATOM 707 O O . ALA A 1 88 ? -20.862 12.356 13.144 1.00 60.78 88 ALA A O 1
ATOM 708 N N . PRO A 1 89 ? -21.807 12.103 11.113 1.00 57.78 89 PRO A N 1
ATOM 709 C CA . PRO A 1 89 ? -20.678 12.512 10.303 1.00 57.78 89 PRO A CA 1
ATOM 710 C C . PRO A 1 89 ? -20.675 14.041 10.370 1.00 57.78 89 PRO A C 1
ATOM 712 O O . PRO A 1 89 ? -21.422 14.733 9.675 1.00 57.78 89 PRO A O 1
ATOM 715 N N . VAL A 1 90 ? -19.897 14.588 11.304 1.00 55.44 90 VAL A N 1
ATOM 716 C CA . VAL A 1 90 ? -19.522 16.002 11.243 1.00 55.44 90 VAL A CA 1
ATOM 717 C C . VAL A 1 90 ? -18.975 16.206 9.838 1.00 55.44 90 VAL A C 1
ATOM 719 O O . VAL A 1 90 ? -18.279 15.313 9.363 1.00 55.44 90 VAL A O 1
ATOM 722 N N . ALA A 1 91 ? -19.329 17.301 9.162 1.00 50.69 91 ALA A N 1
ATOM 723 C CA . ALA A 1 91 ? -18.775 17.654 7.859 1.00 50.69 91 ALA A CA 1
ATOM 724 C C . ALA A 1 91 ? -17.251 17.814 7.978 1.00 50.69 91 ALA A C 1
ATOM 726 O O . ALA A 1 91 ? -16.719 18.919 8.044 1.00 50.69 91 ALA A O 1
ATOM 727 N N . GLY A 1 92 ? -16.547 16.693 8.073 1.00 49.12 92 GLY A N 1
ATOM 728 C CA . GLY A 1 92 ? -15.154 16.595 7.765 1.00 49.12 92 GLY A CA 1
ATOM 729 C C . GLY A 1 92 ? -15.048 16.934 6.297 1.00 49.12 92 GLY A C 1
ATOM 730 O O . GLY A 1 92 ? -15.922 16.619 5.482 1.00 49.12 92 GLY A O 1
ATOM 731 N N . VAL A 1 93 ? -13.950 17.579 5.941 1.00 48.06 93 VAL A N 1
ATOM 732 C CA . VAL A 1 93 ? -13.418 17.326 4.613 1.00 48.06 93 VAL A CA 1
ATOM 733 C C . VAL A 1 93 ? -13.319 15.805 4.539 1.00 48.06 93 VAL A C 1
ATOM 735 O O . VAL A 1 93 ? -12.662 15.217 5.395 1.00 48.06 93 VAL A O 1
ATOM 738 N N . ALA A 1 94 ? -14.049 15.165 3.623 1.00 52.34 94 ALA A N 1
ATOM 739 C CA . ALA A 1 94 ? -13.756 13.782 3.296 1.00 52.34 94 ALA A CA 1
ATOM 740 C C . ALA A 1 94 ? -12.309 13.802 2.802 1.00 52.34 94 ALA A C 1
ATOM 742 O O . ALA A 1 94 ? -12.037 14.241 1.683 1.00 52.34 94 ALA A O 1
ATOM 743 N N . ILE A 1 95 ? -11.376 13.483 3.695 1.00 60.22 95 ILE A N 1
ATOM 744 C CA . ILE A 1 95 ? -9.997 13.251 3.317 1.00 60.22 95 ILE A CA 1
ATOM 745 C C . ILE A 1 95 ? -10.079 11.936 2.564 1.00 60.22 95 ILE A C 1
ATOM 747 O O . ILE A 1 95 ? -10.526 10.925 3.108 1.00 60.22 95 ILE A O 1
ATOM 751 N N . ALA A 1 96 ? -9.811 11.998 1.262 1.00 67.12 96 ALA A N 1
ATOM 752 C CA . ALA A 1 96 ? -9.780 10.798 0.452 1.00 67.12 96 ALA A CA 1
ATOM 753 C C . ALA A 1 96 ? -8.773 9.835 1.087 1.00 67.12 96 ALA A C 1
ATOM 755 O O . ALA A 1 96 ? -7.696 10.269 1.499 1.00 67.12 96 ALA A O 1
ATOM 756 N N . LYS A 1 97 ? -9.136 8.550 1.175 1.00 76.69 97 LYS A N 1
ATOM 757 C CA . LYS A 1 97 ? -8.223 7.503 1.640 1.00 76.69 97 LYS A CA 1
ATOM 758 C C . LYS A 1 97 ? -6.901 7.648 0.884 1.00 76.69 97 LYS A C 1
ATOM 760 O O . LYS A 1 97 ? -6.916 7.737 -0.348 1.00 76.69 97 LYS A O 1
ATOM 765 N N . ASN A 1 98 ? -5.795 7.724 1.623 1.00 86.81 98 ASN A N 1
ATOM 766 C CA . ASN A 1 98 ? -4.475 7.934 1.041 1.00 86.81 98 ASN A CA 1
ATOM 767 C C . ASN A 1 98 ? -4.187 6.860 -0.019 1.00 86.81 98 ASN A C 1
ATOM 769 O O . ASN A 1 98 ? -4.431 5.670 0.201 1.00 86.81 98 ASN A O 1
ATOM 773 N N . LYS A 1 99 ? -3.689 7.283 -1.185 1.00 90.50 99 LYS A N 1
ATOM 774 C CA . LYS A 1 99 ? -3.213 6.357 -2.216 1.00 90.50 99 LYS A CA 1
ATOM 775 C C . LYS A 1 99 ? -1.854 5.804 -1.803 1.00 90.50 99 LYS A C 1
ATOM 777 O O . LYS A 1 99 ? -1.080 6.479 -1.126 1.00 90.50 99 LYS A O 1
ATOM 782 N N . ASN A 1 100 ? -1.530 4.595 -2.260 1.00 94.38 100 ASN A N 1
ATOM 783 C CA . ASN A 1 100 ? -0.235 3.980 -1.981 1.00 94.38 100 ASN A CA 1
ATOM 784 C C . ASN A 1 100 ? 0.902 4.935 -2.363 1.00 94.38 100 ASN A C 1
ATOM 786 O O . ASN A 1 100 ? 1.055 5.274 -3.534 1.00 94.38 100 ASN A O 1
ATOM 790 N N . ALA A 1 101 ? 1.706 5.330 -1.374 1.00 97.00 101 ALA A N 1
ATOM 791 C CA . ALA A 1 101 ? 2.859 6.214 -1.545 1.00 97.00 101 ALA A CA 1
ATOM 792 C C . ALA A 1 101 ? 2.545 7.604 -2.138 1.00 97.00 101 ALA A C 1
ATOM 794 O O . ALA A 1 101 ? 3.388 8.164 -2.831 1.00 97.00 101 ALA A O 1
ATOM 795 N N . ASP A 1 102 ? 1.376 8.173 -1.852 1.00 97.25 102 ASP A N 1
ATOM 796 C CA . ASP A 1 102 ? 1.070 9.591 -2.084 1.00 97.25 102 ASP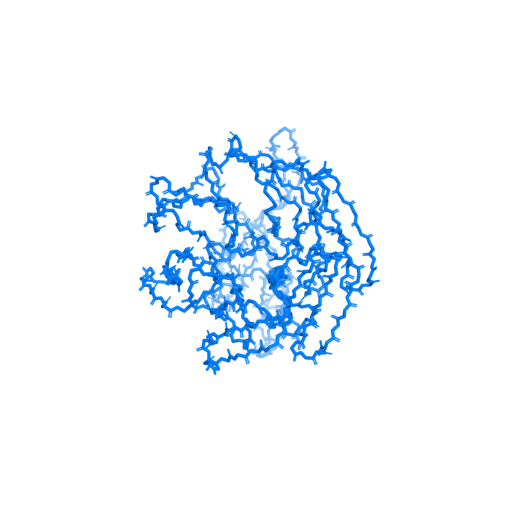 A CA 1
ATOM 797 C C . ASP A 1 102 ? 1.590 10.439 -0.909 1.00 97.25 102 ASP A C 1
ATOM 799 O O . ASP A 1 102 ? 0.907 10.622 0.100 1.00 97.25 102 ASP A O 1
ATOM 803 N N . PHE A 1 103 ? 2.838 10.907 -0.983 1.00 97.38 103 PHE A N 1
ATOM 804 C CA . PHE A 1 103 ? 3.509 11.612 0.113 1.00 97.38 103 PHE A CA 1
ATOM 805 C C . PHE A 1 103 ? 3.181 13.106 0.183 1.00 97.38 103 PHE A C 1
ATOM 807 O O . PHE A 1 103 ? 3.561 13.753 1.173 1.00 97.38 103 PHE A O 1
ATOM 814 N N . ASP A 1 104 ? 2.578 13.688 -0.852 1.00 95.00 104 ASP A N 1
ATOM 815 C CA . ASP A 1 104 ? 2.200 15.101 -0.875 1.00 95.00 104 ASP A CA 1
ATOM 816 C C . ASP A 1 104 ? 0.687 15.360 -0.838 1.00 95.00 104 ASP A C 1
ATOM 818 O O . ASP A 1 104 ? 0.291 16.505 -0.591 1.00 95.00 104 ASP A O 1
ATOM 822 N N . GLY A 1 105 ? -0.120 14.299 -0.899 1.00 94.19 105 GLY A N 1
ATOM 823 C CA . GLY A 1 105 ? -1.569 14.311 -0.735 1.00 94.19 105 GLY A CA 1
ATOM 824 C C . GLY A 1 105 ? -2.296 14.831 -1.969 1.00 94.19 105 GLY A C 1
ATOM 825 O O . GLY A 1 105 ? -3.365 15.433 -1.829 1.00 94.19 105 GLY A O 1
ATOM 826 N N . ASP A 1 106 ? -1.701 14.702 -3.158 1.00 93.50 106 ASP A N 1
ATOM 827 C CA . ASP A 1 106 ? -2.311 15.167 -4.406 1.00 93.50 106 ASP A CA 1
ATOM 828 C C . ASP A 1 106 ? -3.268 14.146 -5.042 1.00 93.50 106 ASP A C 1
ATOM 830 O O . ASP A 1 106 ? -3.935 14.462 -6.034 1.00 93.50 106 ASP A O 1
ATOM 834 N N . GLY A 1 107 ? -3.398 12.966 -4.432 1.00 93.06 107 GLY A N 1
ATOM 835 C CA . GLY A 1 107 ? -4.237 11.871 -4.896 1.00 93.06 107 GLY A CA 1
ATOM 836 C C . GLY A 1 107 ? -3.545 10.961 -5.905 1.00 93.06 107 GLY A C 1
ATOM 837 O O . GLY A 1 107 ? -4.240 10.177 -6.551 1.00 93.06 107 GLY A O 1
ATOM 838 N N . ARG A 1 108 ? -2.218 11.055 -6.065 1.00 96.06 108 ARG A N 1
ATOM 839 C CA . ARG A 1 108 ? -1.422 10.196 -6.949 1.00 96.06 108 ARG A CA 1
ATOM 840 C C . ARG A 1 108 ? -0.276 9.537 -6.202 1.00 96.06 108 ARG A C 1
ATOM 842 O O . ARG A 1 108 ? 0.343 10.117 -5.321 1.00 96.06 108 ARG A O 1
ATOM 849 N N . THR A 1 109 ? 0.066 8.327 -6.616 1.00 97.88 109 THR A N 1
ATOM 850 C CA . THR A 1 109 ? 1.268 7.637 -6.162 1.00 97.88 109 THR A CA 1
ATOM 851 C C . THR A 1 109 ? 2.523 8.389 -6.611 1.00 97.88 109 THR A C 1
ATOM 853 O O . THR A 1 109 ? 2.755 8.597 -7.805 1.00 97.88 109 THR A O 1
ATOM 856 N N . ASP A 1 110 ? 3.390 8.722 -5.655 1.00 98.38 110 ASP A N 1
ATOM 857 C CA . ASP A 1 110 ? 4.689 9.319 -5.932 1.00 98.38 110 ASP A CA 1
ATOM 858 C C . ASP A 1 110 ? 5.740 8.268 -6.294 1.00 98.38 110 ASP A C 1
ATOM 860 O O . ASP A 1 110 ? 5.891 7.215 -5.657 1.00 98.38 110 ASP A O 1
ATOM 864 N N . VAL A 1 111 ? 6.597 8.623 -7.250 1.00 98.38 111 VAL A N 1
ATOM 865 C CA . VAL A 1 111 ? 7.799 7.844 -7.549 1.00 98.38 111 VAL A CA 1
ATOM 866 C C . VAL A 1 111 ? 8.771 7.973 -6.382 1.00 98.38 111 VAL A C 1
ATOM 868 O O . VAL A 1 111 ? 9.275 9.053 -6.075 1.00 98.38 111 VAL A O 1
ATOM 871 N N . SER A 1 112 ? 9.034 6.861 -5.704 1.00 98.44 112 SER A N 1
ATOM 872 C CA . SER A 1 112 ? 9.695 6.899 -4.403 1.00 98.44 112 SER A CA 1
ATOM 873 C C . SER A 1 112 ? 10.483 5.630 -4.104 1.00 98.44 112 SER A C 1
ATOM 875 O O . SER A 1 112 ? 10.079 4.521 -4.455 1.00 98.44 112 SER A O 1
ATOM 877 N N . VAL A 1 113 ? 11.627 5.783 -3.431 1.00 98.50 113 VAL A N 1
ATOM 878 C CA . VAL A 1 113 ? 12.513 4.673 -3.054 1.00 98.50 113 VAL A CA 1
ATOM 879 C C . VAL A 1 113 ? 12.996 4.762 -1.605 1.00 98.50 113 VAL A C 1
ATOM 881 O O . VAL A 1 113 ? 13.210 5.851 -1.073 1.00 98.50 113 VAL A O 1
ATOM 884 N N . TYR A 1 114 ? 13.238 3.603 -0.992 1.00 98.19 114 TYR A N 1
ATOM 885 C CA . TYR A 1 114 ? 14.029 3.445 0.226 1.00 98.19 114 TYR A CA 1
ATOM 886 C C . TYR A 1 114 ? 15.413 2.922 -0.136 1.00 98.19 114 TYR A C 1
ATOM 888 O O . TYR A 1 114 ? 15.533 1.882 -0.785 1.00 98.19 114 TYR A O 1
ATOM 896 N N . ARG A 1 115 ? 16.456 3.601 0.334 1.00 97.56 115 ARG A N 1
ATOM 897 C CA . ARG A 1 115 ? 17.849 3.180 0.216 1.00 97.56 115 ARG A CA 1
ATOM 898 C C . ARG A 1 115 ? 18.298 2.521 1.516 1.00 97.56 115 ARG A C 1
ATOM 900 O O . ARG A 1 115 ? 18.551 3.245 2.485 1.00 97.56 115 ARG A O 1
ATOM 907 N N . PRO A 1 116 ? 18.450 1.185 1.560 1.00 95.88 116 PRO A N 1
ATOM 908 C CA . PRO A 1 116 ? 18.798 0.487 2.793 1.00 95.88 116 PRO A CA 1
ATOM 909 C C . PRO A 1 116 ? 20.145 0.935 3.366 1.00 95.88 116 PRO A C 1
ATOM 911 O O . PRO A 1 116 ? 20.234 1.205 4.558 1.00 95.88 116 PRO A O 1
ATOM 914 N N . ASP A 1 117 ? 21.169 1.105 2.525 1.00 93.75 117 ASP A N 1
ATOM 915 C CA . ASP A 1 117 ? 22.538 1.413 2.972 1.00 93.75 117 ASP A CA 1
ATOM 916 C C . ASP A 1 117 ? 22.634 2.676 3.841 1.00 93.75 117 ASP A C 1
ATOM 918 O O . ASP A 1 117 ? 23.478 2.758 4.732 1.00 93.75 117 ASP A O 1
ATOM 922 N N . THR A 1 118 ? 21.760 3.654 3.596 1.00 94.75 118 THR A N 1
ATOM 923 C CA . THR A 1 118 ? 21.724 4.930 4.322 1.00 94.75 118 THR A CA 1
ATOM 924 C C . THR A 1 118 ? 20.451 5.121 5.143 1.00 94.75 118 THR A C 1
ATOM 926 O O . THR A 1 118 ? 20.275 6.184 5.737 1.00 94.75 118 THR A O 1
ATOM 929 N N . GLY A 1 119 ? 19.536 4.147 5.142 1.00 96.12 119 GLY A N 1
ATOM 930 C CA . GLY A 1 119 ? 18.214 4.272 5.757 1.00 96.12 119 GLY A CA 1
ATOM 931 C C . GLY A 1 119 ? 17.431 5.492 5.264 1.00 96.12 119 GLY A C 1
ATOM 932 O O . GLY A 1 119 ? 16.801 6.190 6.054 1.00 96.12 119 GLY A O 1
ATOM 933 N N . SER A 1 120 ? 17.560 5.839 3.981 1.00 97.62 120 SER A N 1
ATOM 934 C CA . SER A 1 120 ? 17.032 7.098 3.437 1.00 97.62 120 SER A CA 1
ATOM 935 C C . SER A 1 120 ? 15.875 6.871 2.480 1.00 97.62 120 SER A C 1
ATOM 937 O O . SER A 1 120 ? 15.935 6.001 1.619 1.00 97.62 120 SER A O 1
ATOM 939 N N . TRP A 1 121 ? 14.854 7.704 2.601 1.00 98.50 121 TRP A N 1
ATOM 940 C CA . TRP A 1 121 ? 13.708 7.778 1.711 1.00 98.50 121 TRP A CA 1
ATOM 941 C C . TRP A 1 121 ? 13.929 8.905 0.715 1.00 98.50 121 TRP A C 1
ATOM 943 O O . TRP A 1 121 ? 14.315 10.007 1.108 1.00 98.50 121 TRP A O 1
ATOM 953 N N . TYR A 1 122 ? 13.663 8.637 -0.556 1.00 98.38 122 TYR A N 1
ATOM 954 C CA . TYR A 1 122 ? 13.706 9.618 -1.630 1.00 98.38 122 TYR A CA 1
ATOM 955 C C . TYR A 1 122 ? 12.367 9.608 -2.355 1.00 98.38 122 TYR A C 1
ATOM 957 O O . TYR A 1 122 ? 11.867 8.541 -2.700 1.00 98.38 122 TYR A O 1
ATOM 965 N N . VAL A 1 123 ? 11.801 10.786 -2.592 1.00 98.50 123 VAL A N 1
ATOM 966 C CA . VAL A 1 123 ? 10.487 10.956 -3.220 1.00 98.50 123 VAL A CA 1
ATOM 967 C C . VAL A 1 123 ? 10.594 11.996 -4.327 1.00 98.50 123 VAL A C 1
ATOM 969 O O . VAL A 1 123 ? 11.185 13.061 -4.131 1.00 98.50 123 VAL A O 1
ATOM 972 N N . LEU A 1 124 ? 10.022 11.683 -5.482 1.00 98.31 124 LEU A N 1
ATOM 973 C CA . LEU A 1 124 ? 9.766 12.603 -6.576 1.00 98.31 124 LEU A CA 1
ATOM 974 C C . LEU A 1 124 ? 8.258 12.827 -6.654 1.00 98.31 124 LEU A C 1
ATOM 976 O O . LEU A 1 124 ? 7.523 11.928 -7.054 1.00 98.31 124 LEU A O 1
ATOM 980 N N . LYS A 1 125 ? 7.829 14.028 -6.266 1.00 97.62 125 LYS A N 1
ATOM 981 C CA . LYS A 1 125 ? 6.414 14.370 -6.131 1.00 97.62 125 LYS A CA 1
ATOM 982 C C . LYS A 1 125 ? 5.679 14.392 -7.470 1.00 97.62 125 LYS A C 1
ATOM 984 O O . LYS A 1 125 ? 6.129 15.069 -8.399 1.00 97.62 125 LYS A O 1
ATOM 989 N N . SER A 1 126 ? 4.539 13.726 -7.551 1.00 96.31 126 SER A N 1
ATOM 990 C CA . SER A 1 126 ? 3.603 13.700 -8.681 1.00 96.31 126 SER A CA 1
ATOM 991 C C . SER A 1 126 ? 3.089 15.102 -9.041 1.00 96.31 126 SER A C 1
ATOM 993 O O . SER A 1 126 ? 3.023 15.453 -10.224 1.00 96.31 126 SER A O 1
ATOM 995 N N . SER A 1 127 ? 2.800 15.938 -8.038 1.00 95.25 127 SER A N 1
ATOM 996 C CA . SER A 1 127 ? 2.134 17.235 -8.218 1.00 95.25 127 SER A CA 1
ATOM 997 C C . SER A 1 127 ? 2.976 18.284 -8.952 1.00 95.25 127 SER A C 1
ATOM 999 O O . SER A 1 127 ? 2.449 19.155 -9.652 1.00 95.25 127 SER A O 1
ATOM 1001 N N . ASN A 1 128 ? 4.299 18.247 -8.773 1.00 95.38 128 ASN A N 1
ATOM 1002 C CA . ASN A 1 128 ? 5.205 19.304 -9.236 1.00 95.38 128 ASN A CA 1
ATOM 1003 C C . ASN A 1 128 ? 6.634 18.834 -9.551 1.00 95.38 128 ASN A C 1
ATOM 1005 O O . ASN A 1 128 ? 7.503 19.670 -9.808 1.00 95.38 128 ASN A O 1
ATOM 1009 N N . SER A 1 129 ? 6.900 17.524 -9.522 1.00 94.12 129 SER A N 1
ATOM 1010 C CA . SER A 1 129 ? 8.235 16.940 -9.717 1.00 94.12 129 SER A CA 1
ATOM 1011 C C . SER A 1 129 ? 9.294 17.431 -8.720 1.00 94.12 129 SER A C 1
ATOM 1013 O O . SER A 1 129 ? 10.494 17.335 -8.988 1.00 94.12 129 SER A O 1
ATOM 1015 N N . ALA A 1 130 ? 8.891 17.969 -7.564 1.00 96.88 130 ALA A N 1
ATOM 1016 C CA . ALA A 1 130 ? 9.836 18.364 -6.533 1.00 96.88 130 ALA A CA 1
ATOM 1017 C C . ALA A 1 130 ? 10.436 17.130 -5.853 1.00 96.88 130 ALA A C 1
ATOM 1019 O O . ALA A 1 130 ? 9.748 16.171 -5.502 1.00 96.88 130 ALA A O 1
ATOM 1020 N N . PHE A 1 131 ? 11.744 17.193 -5.630 1.00 97.31 131 PHE A N 1
ATOM 1021 C CA . PHE A 1 131 ? 12.489 16.175 -4.909 1.00 97.31 131 PHE A CA 1
ATOM 1022 C C . PHE A 1 131 ? 12.376 16.369 -3.394 1.00 97.31 131 PHE A C 1
ATOM 1024 O O . PHE A 1 131 ? 12.504 17.486 -2.886 1.00 97.31 131 PHE A O 1
ATOM 1031 N N . SER A 1 132 ? 12.212 15.269 -2.664 1.00 96.19 132 SER A N 1
ATOM 1032 C CA . SER A 1 132 ? 12.287 15.216 -1.207 1.00 96.19 132 SER A CA 1
ATOM 1033 C C . SER A 1 132 ? 13.170 14.054 -0.756 1.00 96.19 132 SER A C 1
ATOM 1035 O O . SER A 1 132 ? 13.182 12.992 -1.378 1.00 96.19 132 SER A O 1
ATOM 1037 N N . ALA A 1 133 ? 13.911 14.259 0.333 1.00 97.12 133 ALA A N 1
ATOM 1038 C CA . ALA A 1 133 ? 14.739 13.235 0.950 1.00 97.12 133 ALA A CA 1
ATOM 1039 C C . ALA A 1 133 ? 14.618 13.293 2.473 1.00 97.12 133 ALA A C 1
ATOM 1041 O O . ALA A 1 133 ? 14.722 14.369 3.064 1.00 97.12 133 ALA A O 1
ATOM 1042 N N . VAL A 1 134 ? 14.446 12.132 3.103 1.00 96.81 134 VAL A N 1
ATOM 1043 C CA . VAL A 1 134 ? 14.359 11.992 4.561 1.00 96.81 134 VAL A CA 1
ATOM 1044 C C . VAL A 1 134 ? 15.224 10.812 4.995 1.00 96.81 134 VAL A C 1
ATOM 1046 O O . VAL A 1 134 ? 15.021 9.689 4.545 1.00 96.81 134 VAL A O 1
ATOM 1049 N N . ALA A 1 135 ? 16.198 11.046 5.875 1.00 97.38 135 ALA A N 1
ATOM 1050 C CA . ALA A 1 135 ? 16.963 9.969 6.501 1.00 97.38 135 ALA A CA 1
ATOM 1051 C C . ALA A 1 135 ? 16.169 9.425 7.696 1.00 97.38 135 ALA A C 1
ATOM 1053 O O . ALA A 1 135 ? 16.112 10.066 8.745 1.00 97.38 135 ALA A O 1
ATOM 1054 N N . PHE A 1 136 ? 15.523 8.273 7.519 1.00 97.81 136 PHE A N 1
ATOM 1055 C CA . PHE A 1 136 ? 14.670 7.665 8.532 1.00 97.81 136 PHE A CA 1
ATOM 1056 C C . PHE A 1 136 ? 14.628 6.141 8.391 1.00 97.81 136 PHE A C 1
ATOM 1058 O O . PHE A 1 136 ? 13.926 5.588 7.543 1.00 97.81 136 PHE A O 1
ATOM 1065 N N . GLY A 1 137 ? 15.389 5.470 9.251 1.00 96.31 137 GLY A N 1
ATOM 1066 C CA . GLY A 1 137 ? 15.539 4.021 9.266 1.00 96.31 137 GLY A CA 1
ATOM 1067 C C . GLY A 1 137 ? 17.004 3.600 9.270 1.00 96.31 137 GLY A C 1
ATOM 1068 O O . GLY A 1 137 ? 17.920 4.418 9.374 1.00 96.31 137 GLY A O 1
ATOM 1069 N N . THR A 1 138 ? 17.216 2.296 9.178 1.00 95.31 138 THR A N 1
ATOM 1070 C CA . THR A 1 138 ? 18.524 1.639 9.112 1.00 95.31 138 THR A CA 1
ATOM 1071 C C . THR A 1 138 ? 18.508 0.543 8.045 1.00 95.31 138 THR A C 1
ATOM 1073 O O . THR A 1 138 ? 17.458 0.178 7.514 1.00 95.31 138 THR A O 1
ATOM 1076 N N . ASN A 1 139 ? 19.668 -0.020 7.716 1.00 93.81 139 ASN A N 1
ATOM 1077 C CA . ASN A 1 139 ? 19.793 -1.010 6.641 1.00 93.81 139 ASN A CA 1
ATOM 1078 C C . ASN A 1 139 ? 19.023 -2.322 6.863 1.00 93.81 139 ASN A C 1
ATOM 1080 O O . ASN A 1 139 ? 18.780 -3.044 5.897 1.00 93.81 139 ASN A O 1
ATOM 1084 N N . THR A 1 140 ? 18.636 -2.631 8.100 1.00 93.88 140 THR A N 1
ATOM 1085 C CA . THR A 1 140 ? 17.848 -3.822 8.449 1.00 93.88 140 THR A CA 1
ATOM 1086 C C . THR A 1 140 ? 16.360 -3.539 8.618 1.00 93.88 140 THR A C 1
ATOM 1088 O O . THR A 1 140 ? 15.579 -4.482 8.755 1.00 93.88 140 THR A O 1
ATOM 1091 N N . ASP A 1 141 ? 15.962 -2.268 8.609 1.00 97.19 141 ASP A N 1
ATOM 1092 C CA . ASP A 1 141 ? 14.570 -1.881 8.773 1.00 97.19 141 ASP A CA 1
ATOM 1093 C C . ASP A 1 141 ? 13.768 -2.166 7.487 1.00 97.19 141 ASP A C 1
ATOM 1095 O O . ASP A 1 141 ? 14.269 -2.064 6.360 1.00 97.19 141 ASP A O 1
ATOM 1099 N N . VAL A 1 142 ? 12.502 -2.542 7.665 1.00 97.56 142 VAL A N 1
ATOM 1100 C CA . VAL A 1 142 ? 11.543 -2.808 6.588 1.00 97.56 142 VAL A CA 1
ATOM 1101 C C . VAL A 1 142 ? 10.663 -1.568 6.405 1.00 97.56 142 VAL A C 1
ATOM 1103 O O . VAL A 1 142 ? 10.007 -1.170 7.370 1.00 97.56 142 VAL A O 1
ATOM 1106 N N . PRO A 1 143 ? 10.629 -0.942 5.212 1.00 97.94 143 PRO A N 1
ATOM 1107 C CA . PRO A 1 143 ? 9.701 0.147 4.914 1.00 97.94 143 PRO A CA 1
ATOM 1108 C C . PRO A 1 143 ? 8.250 -0.279 5.132 1.00 97.94 143 PRO A C 1
ATOM 1110 O O . PRO A 1 143 ? 7.846 -1.342 4.667 1.00 97.94 143 PRO A O 1
ATOM 1113 N N . ALA A 1 144 ? 7.481 0.553 5.825 1.00 98.00 144 ALA A N 1
ATOM 1114 C CA . ALA A 1 144 ? 6.080 0.310 6.152 1.00 98.00 144 ALA A CA 1
ATOM 1115 C C . ALA A 1 144 ? 5.258 1.610 6.005 1.00 98.00 144 ALA A C 1
ATOM 1117 O O . ALA A 1 144 ? 4.685 2.079 6.987 1.00 98.00 144 ALA A O 1
ATOM 1118 N N . PRO A 1 145 ? 5.275 2.247 4.818 1.00 97.75 145 PRO A N 1
ATOM 1119 C CA . PRO A 1 145 ? 4.595 3.523 4.573 1.00 97.75 145 PRO A CA 1
ATOM 1120 C C . PRO A 1 145 ? 3.074 3.422 4.787 1.00 97.75 145 PRO A C 1
ATOM 1122 O O . PRO A 1 145 ? 2.498 2.348 4.638 1.00 97.75 145 PRO A O 1
ATOM 1125 N N . GLY A 1 146 ? 2.437 4.545 5.115 1.00 97.19 146 GLY A N 1
ATOM 1126 C CA . GLY A 1 146 ? 0.985 4.660 5.279 1.00 97.19 146 GLY A CA 1
ATOM 1127 C C . GLY A 1 146 ? 0.603 6.012 5.878 1.00 97.19 146 GLY A C 1
ATOM 1128 O O . GLY A 1 146 ? 1.478 6.707 6.379 1.00 97.19 146 GLY A O 1
ATOM 1129 N N . ASP A 1 147 ? -0.664 6.397 5.814 1.00 96.50 147 ASP A N 1
ATOM 1130 C CA . ASP A 1 147 ? -1.195 7.615 6.446 1.00 96.50 147 ASP A CA 1
ATOM 1131 C C . ASP A 1 147 ? -1.584 7.307 7.898 1.00 96.50 147 ASP A C 1
ATOM 1133 O O . ASP A 1 147 ? -2.673 6.801 8.160 1.00 96.50 147 ASP A O 1
ATOM 1137 N N . TYR A 1 148 ? -0.666 7.492 8.849 1.00 96.25 148 TYR A N 1
ATOM 1138 C CA . TYR A 1 148 ? -0.876 7.067 10.238 1.00 96.25 148 TYR A CA 1
ATOM 1139 C C . TYR A 1 148 ? -1.567 8.137 11.089 1.00 96.25 148 TYR A C 1
ATOM 1141 O O . TYR A 1 148 ? -2.086 7.816 12.164 1.00 96.25 148 TYR A O 1
ATOM 1149 N N . ASP A 1 149 ? -1.563 9.401 10.659 1.00 92.44 149 ASP A N 1
ATOM 1150 C CA . ASP A 1 149 ? -2.238 10.490 11.367 1.00 92.44 149 ASP A CA 1
ATOM 1151 C C . ASP A 1 149 ? -3.587 10.900 10.752 1.00 92.44 149 ASP A C 1
ATOM 1153 O O . ASP A 1 149 ? -4.402 11.503 11.467 1.00 92.44 149 ASP A O 1
ATOM 1157 N N . GLY A 1 150 ? -3.895 10.431 9.542 1.00 91.69 150 GLY A N 1
ATOM 1158 C CA . GLY A 1 150 ? -5.153 10.643 8.830 1.00 91.69 150 GLY A CA 1
ATOM 1159 C C . GLY A 1 150 ? -5.208 11.989 8.113 1.00 91.69 150 GLY A C 1
ATOM 1160 O O . GLY A 1 150 ? -6.293 12.564 7.996 1.00 91.69 150 GLY A O 1
ATOM 1161 N N . ASP A 1 151 ? -4.060 12.550 7.721 1.00 89.19 151 ASP A N 1
ATOM 1162 C CA . ASP A 1 151 ? -3.982 13.849 7.043 1.00 89.19 151 ASP A CA 1
ATOM 1163 C C . ASP A 1 151 ? -4.083 13.759 5.508 1.00 89.19 151 ASP A C 1
ATOM 1165 O O . ASP A 1 151 ? -4.071 14.792 4.824 1.00 89.19 151 ASP A O 1
ATOM 1169 N N . GLY A 1 152 ? -4.224 12.542 4.976 1.00 91.31 152 GLY A N 1
ATOM 1170 C CA . GLY A 1 152 ? -4.329 12.234 3.555 1.00 91.31 152 GLY A CA 1
ATOM 1171 C C . GLY A 1 152 ? -2.984 12.017 2.867 1.00 91.31 152 GLY A C 1
ATOM 1172 O O . GLY A 1 152 ? -2.972 11.781 1.658 1.00 91.31 152 GLY A O 1
ATOM 1173 N N . LYS A 1 153 ? -1.857 12.093 3.587 1.00 94.62 153 LYS A N 1
ATOM 1174 C CA . LYS A 1 153 ? -0.511 11.889 3.039 1.00 94.62 153 LYS A CA 1
ATOM 1175 C C . LYS A 1 153 ? 0.114 10.619 3.593 1.00 94.62 153 LYS A C 1
ATOM 1177 O O . LYS A 1 153 ? -0.015 10.279 4.759 1.00 94.62 153 LYS A O 1
ATOM 1182 N N . THR A 1 154 ? 0.899 9.946 2.764 1.00 97.81 154 THR A N 1
ATOM 1183 C CA . THR A 1 154 ? 1.724 8.826 3.196 1.00 97.81 154 THR A CA 1
ATOM 1184 C C . THR A 1 154 ? 2.805 9.342 4.138 1.00 97.81 154 THR A C 1
ATOM 1186 O O . THR A 1 154 ? 3.650 10.143 3.741 1.00 97.81 154 THR A O 1
ATOM 1189 N N . ASP A 1 155 ? 2.859 8.829 5.355 1.00 98.25 155 ASP A N 1
ATOM 1190 C CA . ASP A 1 155 ? 3.934 9.067 6.304 1.00 98.25 155 ASP A CA 1
ATOM 1191 C C . ASP A 1 155 ? 5.123 8.129 6.086 1.00 98.25 155 ASP A C 1
ATOM 1193 O O . ASP A 1 155 ? 5.055 7.062 5.467 1.00 98.25 155 ASP A O 1
ATOM 1197 N N . THR A 1 156 ? 6.267 8.537 6.627 1.00 98.44 156 THR A N 1
ATOM 1198 C CA . THR A 1 156 ? 7.494 7.751 6.563 1.00 98.44 156 THR A CA 1
ATOM 1199 C C . THR A 1 156 ? 7.567 6.833 7.774 1.00 98.44 156 THR A C 1
ATOM 1201 O O . THR A 1 156 ? 7.741 7.295 8.897 1.00 98.44 156 THR A O 1
ATOM 1204 N N . ALA A 1 157 ? 7.481 5.525 7.555 1.00 98.44 157 ALA A N 1
ATOM 1205 C CA . ALA A 1 157 ? 7.483 4.556 8.640 1.00 98.44 157 ALA A CA 1
ATOM 1206 C C . ALA A 1 157 ? 8.306 3.313 8.311 1.00 98.44 157 ALA A C 1
ATOM 1208 O O . ALA A 1 157 ? 8.403 2.886 7.159 1.00 98.44 157 ALA A O 1
ATOM 1209 N N . VAL A 1 158 ? 8.914 2.737 9.345 1.00 98.56 158 VAL A N 1
ATOM 1210 C CA . VAL A 1 158 ? 9.690 1.505 9.258 1.00 98.56 158 VAL A CA 1
ATOM 1211 C C . VAL A 1 158 ? 9.363 0.556 10.407 1.00 98.56 158 VAL A C 1
ATOM 1213 O O . VAL A 1 158 ? 9.122 0.977 11.541 1.00 98.56 158 VAL A O 1
ATOM 1216 N N . PHE A 1 159 ? 9.426 -0.741 10.123 1.00 98.56 159 PHE A N 1
ATOM 1217 C CA . PHE A 1 159 ? 9.416 -1.804 11.117 1.00 98.56 159 PHE A CA 1
ATOM 1218 C C . PHE A 1 159 ? 10.829 -2.354 11.295 1.00 98.56 159 PHE A C 1
ATOM 1220 O O . PHE A 1 159 ? 11.474 -2.742 10.321 1.00 98.56 159 PHE A O 1
ATOM 1227 N N . ARG A 1 160 ? 11.300 -2.416 12.541 1.00 97.81 160 ARG A N 1
ATOM 1228 C CA . ARG A 1 160 ? 12.586 -3.002 12.920 1.00 97.81 160 ARG A CA 1
ATOM 1229 C C . ARG A 1 160 ? 12.396 -4.460 13.338 1.00 97.81 160 ARG A C 1
ATOM 1231 O O . ARG A 1 160 ? 11.979 -4.707 14.477 1.00 97.81 160 ARG A O 1
ATOM 1238 N N . PRO A 1 161 ? 12.766 -5.444 12.497 1.00 96.31 161 PRO A N 1
ATOM 1239 C CA . PRO A 1 161 ? 12.438 -6.844 12.763 1.00 96.31 161 PRO A CA 1
ATOM 1240 C C . PRO A 1 161 ? 13.161 -7.421 13.978 1.00 96.31 161 PRO A C 1
ATOM 1242 O O . PRO A 1 161 ? 12.641 -8.312 14.639 1.00 96.31 161 PRO A O 1
ATOM 1245 N N . ALA A 1 162 ? 14.358 -6.917 14.298 1.00 93.88 162 ALA A N 1
ATOM 1246 C CA . ALA A 1 162 ? 15.145 -7.423 15.421 1.00 93.88 162 ALA A CA 1
ATOM 1247 C C . ALA A 1 162 ? 14.412 -7.286 16.768 1.00 93.88 162 ALA A C 1
ATOM 1249 O O . ALA A 1 162 ? 14.545 -8.160 17.623 1.00 93.88 162 ALA A O 1
ATOM 1250 N N . GLU A 1 163 ? 13.626 -6.219 16.925 1.00 92.44 163 GLU A N 1
ATOM 1251 C CA . GLU A 1 163 ? 12.967 -5.833 18.180 1.00 92.44 163 GLU A CA 1
ATOM 1252 C C . GLU A 1 163 ? 11.435 -5.937 18.111 1.00 92.44 163 GLU A C 1
ATOM 1254 O O . GLU A 1 163 ? 10.770 -5.943 19.150 1.00 92.44 163 GLU A O 1
ATOM 1259 N N . GLY A 1 164 ? 10.867 -6.023 16.902 1.00 96.88 164 GLY A N 1
ATOM 1260 C CA . GLY A 1 164 ? 9.424 -5.922 16.696 1.00 96.88 164 GLY A CA 1
ATOM 1261 C C . GLY A 1 164 ? 8.900 -4.496 16.893 1.00 96.88 164 GLY A C 1
ATOM 1262 O O . GLY A 1 164 ? 7.801 -4.307 17.416 1.00 96.88 164 GLY A O 1
ATOM 1263 N N . THR A 1 165 ? 9.702 -3.489 16.536 1.00 98.12 165 THR A N 1
ATOM 1264 C CA . THR A 1 165 ? 9.427 -2.079 16.853 1.00 98.12 165 THR A CA 1
ATOM 1265 C C . THR A 1 165 ? 9.068 -1.283 15.607 1.00 98.12 165 THR A C 1
ATOM 1267 O O . THR A 1 165 ? 9.796 -1.306 14.618 1.00 98.12 165 THR A O 1
ATOM 1270 N N . TRP A 1 166 ? 7.975 -0.532 15.682 1.00 98.50 166 TRP A N 1
ATOM 1271 C CA . TRP A 1 166 ? 7.550 0.435 14.678 1.00 98.50 166 TRP A CA 1
ATOM 1272 C C . TRP A 1 166 ? 8.123 1.812 14.986 1.00 98.50 166 TRP A C 1
ATOM 1274 O O . TRP A 1 166 ? 8.071 2.270 16.131 1.00 98.50 166 TRP A O 1
ATOM 1284 N N . TYR A 1 167 ? 8.621 2.477 13.950 1.00 98.50 167 TYR A N 1
ATOM 1285 C CA . TYR A 1 167 ? 9.020 3.879 13.958 1.00 98.50 167 TYR A CA 1
ATOM 1286 C C . TYR A 1 167 ? 8.222 4.587 12.871 1.00 98.50 167 TYR A C 1
ATOM 1288 O O . TYR A 1 167 ? 8.328 4.215 11.707 1.00 98.50 167 TYR A O 1
ATOM 1296 N N . ILE A 1 168 ? 7.430 5.588 13.242 1.00 98.56 168 ILE A N 1
ATOM 1297 C CA . ILE A 1 168 ? 6.538 6.316 12.333 1.00 98.56 168 ILE A CA 1
ATOM 1298 C C . ILE A 1 168 ? 6.846 7.803 12.472 1.00 98.56 168 ILE A C 1
ATOM 1300 O O . ILE A 1 168 ? 6.782 8.343 13.574 1.00 98.56 168 ILE A O 1
ATOM 1304 N N . LEU A 1 169 ? 7.199 8.451 11.368 1.00 98.38 169 LEU A N 1
ATOM 1305 C CA . LEU A 1 169 ? 7.435 9.884 11.269 1.00 98.38 169 LEU A CA 1
ATOM 1306 C C . LEU A 1 169 ? 6.375 10.495 10.358 1.00 98.38 169 LEU A C 1
ATOM 1308 O O . LEU A 1 169 ? 6.426 10.329 9.135 1.00 98.38 169 LEU A O 1
ATOM 1312 N N . THR A 1 170 ? 5.445 11.218 10.977 1.00 97.19 170 THR A N 1
ATOM 1313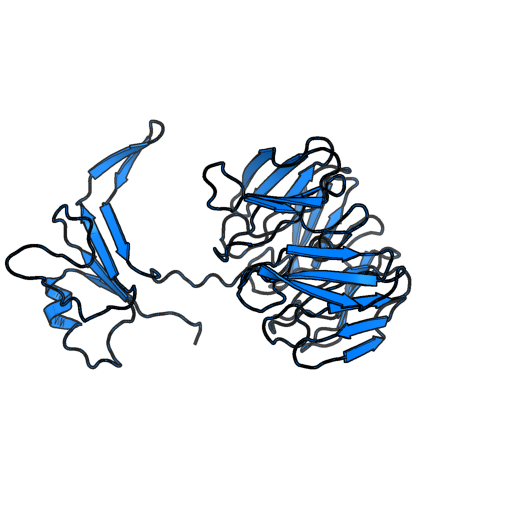 C CA . THR A 1 170 ? 4.356 11.883 10.257 1.00 97.19 170 THR A CA 1
ATOM 1314 C C . THR A 1 170 ? 4.858 13.038 9.399 1.00 97.19 170 THR A C 1
ATOM 1316 O O . THR A 1 170 ? 5.925 13.610 9.664 1.00 97.19 170 THR A O 1
ATOM 1319 N N . LYS A 1 171 ? 4.068 13.466 8.411 1.00 93.62 171 LYS A N 1
ATOM 1320 C CA . LYS A 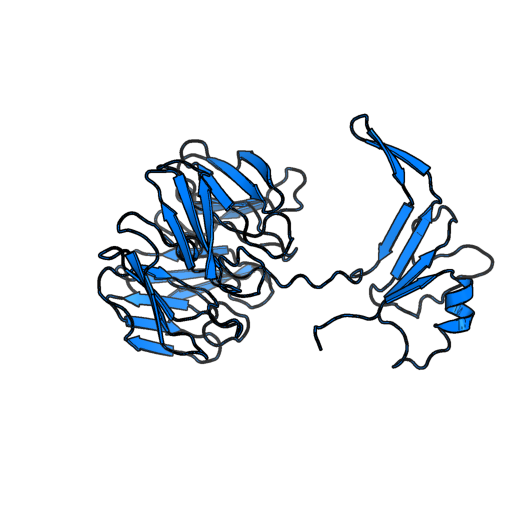1 171 ? 4.377 14.674 7.624 1.00 93.62 171 LYS A CA 1
ATOM 1321 C C . LYS A 1 171 ? 4.391 15.961 8.440 1.00 93.62 171 LYS A C 1
ATOM 1323 O O . LYS A 1 171 ? 5.124 16.886 8.084 1.00 93.62 171 LYS A O 1
ATOM 1328 N N . ALA A 1 172 ? 3.676 16.004 9.562 1.00 92.69 172 ALA A N 1
ATOM 1329 C CA . ALA A 1 172 ? 3.758 17.096 10.530 1.00 92.69 172 ALA A CA 1
ATOM 1330 C C . ALA A 1 172 ? 5.030 17.056 11.410 1.00 92.69 172 ALA A C 1
ATOM 1332 O O . ALA A 1 172 ? 5.298 18.007 12.147 1.00 92.69 172 ALA A O 1
ATOM 1333 N N . GLY A 1 173 ? 5.840 15.994 11.323 1.00 93.38 173 GLY A N 1
ATOM 1334 C CA . GLY A 1 173 ? 7.109 15.852 12.043 1.00 93.38 173 GLY A CA 1
ATOM 1335 C C . GLY A 1 173 ? 6.996 15.185 13.417 1.00 93.38 173 GLY A C 1
ATOM 1336 O O . GLY A 1 173 ? 7.961 15.205 14.183 1.00 93.38 173 GLY A O 1
ATOM 1337 N N . PHE A 1 174 ? 5.851 14.582 13.745 1.00 94.94 174 PHE A N 1
ATOM 1338 C CA . PHE A 1 174 ? 5.689 13.802 14.973 1.00 94.94 174 PHE A CA 1
ATOM 1339 C C . PHE A 1 174 ? 6.274 12.401 14.809 1.00 94.94 174 PHE A C 1
ATOM 1341 O O . PHE A 1 174 ? 5.929 11.685 13.869 1.00 94.94 174 PHE A O 1
ATOM 1348 N N . LEU A 1 175 ? 7.137 12.013 15.752 1.00 97.81 175 LEU A N 1
ATOM 1349 C CA . LEU A 1 175 ? 7.722 10.680 15.833 1.00 97.81 175 LEU A CA 1
ATOM 1350 C C . LEU A 1 175 ? 6.946 9.813 16.829 1.00 97.81 175 LEU A C 1
ATOM 1352 O O . LEU A 1 175 ? 6.901 10.121 18.021 1.00 97.81 175 LEU A O 1
ATOM 1356 N N . THR A 1 176 ? 6.448 8.679 16.353 1.00 96.56 176 THR A N 1
ATOM 1357 C CA . THR A 1 176 ? 5.889 7.604 17.172 1.00 96.56 176 THR A CA 1
ATOM 1358 C C . THR A 1 176 ? 6.835 6.409 17.154 1.00 96.56 176 THR A C 1
ATOM 1360 O O . THR A 1 176 ? 7.252 5.947 16.093 1.00 96.56 176 THR A O 1
ATOM 1363 N N . VAL A 1 177 ? 7.159 5.885 18.339 1.00 97.12 177 VAL A N 1
ATOM 1364 C CA . VAL A 1 177 ? 7.915 4.637 18.506 1.00 97.12 177 VAL A CA 1
ATOM 1365 C C . VAL A 1 177 ? 7.068 3.674 19.321 1.00 97.12 177 VAL A C 1
ATOM 1367 O O . VAL A 1 177 ? 6.716 3.974 20.462 1.00 97.12 177 VAL A O 1
ATOM 1370 N N . ARG A 1 178 ? 6.721 2.522 18.743 1.00 95.25 178 ARG A N 1
ATOM 1371 C CA . ARG A 1 178 ? 5.816 1.555 19.374 1.00 95.25 178 ARG A CA 1
ATOM 1372 C C . ARG A 1 178 ? 6.313 0.135 19.150 1.00 95.25 178 ARG A C 1
ATOM 1374 O O . ARG A 1 178 ? 6.412 -0.322 18.017 1.00 95.25 178 ARG A O 1
ATOM 1381 N N . GLN A 1 179 ? 6.597 -0.584 20.233 1.00 96.00 179 GLN A N 1
ATOM 1382 C CA . GLN A 1 179 ? 6.871 -2.014 20.143 1.00 96.00 179 GLN A CA 1
ATOM 1383 C C . GLN A 1 179 ? 5.552 -2.759 19.920 1.00 96.00 179 GLN A C 1
ATOM 1385 O O . GLN A 1 179 ? 4.690 -2.791 20.799 1.00 96.00 179 GLN A O 1
ATOM 1390 N N . PHE A 1 180 ? 5.381 -3.309 18.722 1.00 96.38 180 PHE A N 1
ATOM 1391 C CA . PHE A 1 180 ? 4.188 -4.046 18.320 1.00 96.38 180 PHE A CA 1
ATOM 1392 C C . PHE A 1 180 ? 4.570 -5.108 17.289 1.00 96.38 180 PHE A C 1
ATOM 1394 O O . PHE A 1 180 ? 4.457 -4.927 16.079 1.00 96.38 180 PHE A O 1
ATOM 1401 N N . GLY A 1 181 ? 5.096 -6.210 17.805 1.00 96.62 181 GLY A N 1
ATOM 1402 C CA . GLY A 1 181 ? 5.606 -7.323 17.024 1.00 96.62 181 GLY A CA 1
ATOM 1403 C C . GLY A 1 181 ? 6.668 -8.081 17.805 1.00 96.62 181 GLY A C 1
ATOM 1404 O O . GLY A 1 181 ? 6.948 -7.789 18.970 1.00 96.62 181 GLY A O 1
ATOM 1405 N N . ALA A 1 182 ? 7.256 -9.065 17.148 1.00 96.50 182 ALA A N 1
ATOM 1406 C CA . ALA A 1 182 ? 8.361 -9.863 17.644 1.00 96.50 182 ALA A CA 1
ATOM 1407 C C . ALA A 1 182 ? 9.345 -10.173 16.510 1.00 96.50 182 ALA A C 1
ATOM 1409 O O . ALA A 1 182 ? 9.073 -9.938 15.333 1.00 96.50 182 ALA A O 1
ATOM 1410 N N . ASN A 1 183 ? 10.498 -10.736 16.869 1.00 96.25 183 ASN A N 1
ATOM 1411 C CA . ASN A 1 183 ? 11.456 -11.219 15.885 1.00 96.25 183 ASN A CA 1
ATOM 1412 C C . ASN A 1 183 ? 10.820 -12.285 14.974 1.00 96.25 183 ASN A C 1
ATOM 1414 O O . ASN A 1 183 ? 10.243 -13.257 15.464 1.00 96.25 183 ASN A O 1
ATOM 1418 N N . GLY A 1 184 ? 10.945 -12.093 13.659 1.00 94.62 184 GLY A N 1
ATOM 1419 C CA . GLY A 1 184 ? 10.369 -12.976 12.641 1.00 94.62 184 GLY A CA 1
ATOM 1420 C C . GLY A 1 184 ? 8.943 -12.621 12.215 1.00 94.62 184 GLY A C 1
ATOM 1421 O O . GLY A 1 184 ? 8.426 -13.255 11.297 1.00 94.62 184 GLY A O 1
ATOM 1422 N N . ASP A 1 185 ? 8.323 -11.616 12.836 1.00 98.00 185 ASP A N 1
ATOM 1423 C CA . ASP A 1 185 ? 7.063 -11.056 12.356 1.00 98.00 185 ASP A CA 1
ATOM 1424 C C . ASP A 1 185 ? 7.292 -10.220 11.082 1.00 98.00 185 ASP A C 1
ATOM 1426 O O . ASP A 1 185 ? 8.340 -9.592 10.908 1.00 98.00 185 ASP A O 1
ATOM 1430 N N . ILE A 1 186 ? 6.300 -10.210 10.192 1.00 98.00 186 ILE A N 1
ATOM 1431 C CA . ILE A 1 186 ? 6.294 -9.450 8.939 1.00 98.00 186 ILE A CA 1
ATOM 1432 C C . ILE A 1 186 ? 5.309 -8.281 9.099 1.00 98.00 186 ILE A C 1
ATOM 1434 O O . ILE A 1 186 ? 4.158 -8.537 9.465 1.00 98.00 186 ILE A O 1
ATOM 1438 N N . PRO A 1 187 ? 5.714 -7.018 8.858 1.00 98.25 187 PRO A N 1
ATOM 1439 C CA . PRO A 1 187 ? 4.804 -5.881 8.950 1.00 98.25 187 PRO A CA 1
ATOM 1440 C C . PRO A 1 187 ? 3.742 -5.956 7.851 1.00 98.25 187 PRO A C 1
ATOM 1442 O O . PRO A 1 187 ? 4.044 -6.289 6.707 1.00 98.25 187 PRO A O 1
ATOM 1445 N N . ALA A 1 188 ? 2.505 -5.637 8.212 1.00 98.06 188 ALA A N 1
ATOM 1446 C CA . ALA A 1 188 ? 1.353 -5.668 7.322 1.00 98.06 188 ALA A CA 1
ATOM 1447 C C . ALA A 1 188 ? 0.422 -4.466 7.584 1.00 98.06 188 ALA A C 1
ATOM 1449 O O . ALA A 1 188 ? -0.749 -4.661 7.918 1.00 98.06 188 ALA A O 1
ATOM 1450 N N . PRO A 1 189 ? 0.943 -3.224 7.521 1.00 97.75 189 PRO A N 1
ATOM 1451 C CA . PRO A 1 189 ? 0.143 -2.041 7.810 1.00 97.75 189 PRO A CA 1
ATOM 1452 C C . PRO A 1 189 ? -0.969 -1.888 6.768 1.00 97.75 189 PRO A C 1
ATOM 1454 O O . PRO A 1 189 ? -0.747 -2.163 5.585 1.00 97.75 189 PRO A O 1
ATOM 1457 N N . ALA A 1 190 ? -2.156 -1.495 7.222 1.00 96.88 190 ALA A N 1
ATOM 1458 C CA . ALA A 1 190 ? -3.313 -1.196 6.382 1.00 96.88 190 ALA A CA 1
ATOM 1459 C C . ALA A 1 190 ? -4.427 -0.559 7.226 1.00 96.88 190 ALA A C 1
ATOM 1461 O O . ALA A 1 190 ? -4.337 -0.560 8.447 1.00 96.88 190 ALA A O 1
ATOM 1462 N N . ASP A 1 191 ? -5.478 -0.052 6.593 1.00 94.94 191 ASP A N 1
ATOM 1463 C CA . ASP A 1 191 ? -6.690 0.412 7.281 1.00 94.94 191 ASP A CA 1
ATOM 1464 C C . ASP A 1 191 ? -7.669 -0.769 7.425 1.00 94.94 191 ASP A C 1
ATOM 1466 O O . ASP A 1 191 ? -8.280 -1.182 6.433 1.00 94.94 191 ASP A O 1
ATOM 1470 N N . TYR A 1 192 ? -7.758 -1.379 8.611 1.00 95.56 192 TYR A N 1
ATOM 1471 C CA . TYR A 1 192 ? -8.591 -2.561 8.887 1.00 95.56 192 TYR A CA 1
ATOM 1472 C C . TYR A 1 192 ? -9.954 -2.208 9.499 1.00 95.56 192 TYR A C 1
ATOM 1474 O O . TYR A 1 192 ? -10.833 -3.073 9.573 1.00 95.56 192 TYR A O 1
ATOM 1482 N N . ASN A 1 193 ? -10.150 -0.973 9.965 1.00 90.06 193 ASN A N 1
ATOM 1483 C CA . ASN A 1 193 ? -11.394 -0.513 10.594 1.00 90.06 193 ASN A CA 1
ATOM 1484 C C . ASN A 1 193 ? -12.126 0.580 9.790 1.00 90.06 193 ASN A C 1
ATOM 1486 O O . ASN A 1 193 ? -13.232 0.950 10.186 1.00 90.06 193 ASN A O 1
ATOM 1490 N N . ASN A 1 194 ? -11.572 1.008 8.652 1.00 90.12 194 ASN A N 1
ATOM 1491 C CA . ASN A 1 194 ? -12.087 2.056 7.769 1.00 90.12 194 ASN A CA 1
ATOM 1492 C C . ASN A 1 194 ? -12.259 3.394 8.501 1.00 90.12 194 ASN A C 1
ATOM 1494 O O . ASN A 1 194 ? -13.267 4.085 8.334 1.00 90.12 194 ASN A O 1
ATOM 1498 N N . ASP A 1 195 ? -11.293 3.736 9.359 1.00 84.56 195 ASP A N 1
ATOM 1499 C CA . ASP A 1 195 ? -11.238 5.042 10.026 1.00 84.56 195 ASP A CA 1
ATOM 1500 C C . ASP A 1 195 ? -10.438 6.091 9.231 1.00 84.56 195 ASP A C 1
ATOM 1502 O O . ASP A 1 195 ? -10.366 7.257 9.636 1.00 84.56 195 ASP A O 1
ATOM 1506 N N . GLY A 1 196 ? -9.894 5.693 8.073 1.00 86.62 196 GLY A N 1
ATOM 1507 C CA . GLY A 1 196 ? -9.111 6.543 7.185 1.00 86.62 196 GLY A CA 1
ATOM 1508 C C . GLY A 1 196 ? -7.640 6.653 7.576 1.00 86.62 196 GLY A C 1
ATOM 1509 O O . GLY A 1 196 ? -6.912 7.395 6.919 1.00 86.62 196 GLY A O 1
ATOM 1510 N N . LYS A 1 197 ? -7.190 5.931 8.608 1.00 91.81 197 LYS A N 1
ATOM 1511 C CA . LYS A 1 197 ? -5.787 5.855 9.011 1.00 91.81 197 LYS A CA 1
ATOM 1512 C C . LYS A 1 197 ? -5.229 4.463 8.780 1.00 91.81 197 LYS A C 1
ATOM 1514 O O . LYS A 1 197 ? -5.920 3.453 8.749 1.00 91.81 197 LYS A O 1
ATOM 1519 N N . THR A 1 198 ? -3.917 4.415 8.640 1.00 96.25 198 THR A N 1
ATOM 1520 C CA . THR A 1 198 ? -3.169 3.170 8.589 1.00 96.25 198 THR A CA 1
ATOM 1521 C C . THR A 1 198 ? -2.997 2.625 10.001 1.00 96.25 198 THR A C 1
ATOM 1523 O O . THR A 1 198 ? -2.390 3.256 10.870 1.00 96.25 198 THR A O 1
ATOM 1526 N N . ASP A 1 199 ? -3.479 1.409 10.217 1.00 97.00 199 ASP A N 1
ATOM 1527 C CA . ASP A 1 199 ? -3.242 0.643 11.427 1.00 97.00 199 ASP A CA 1
ATOM 1528 C C . ASP A 1 199 ? -1.893 -0.069 11.348 1.00 97.00 199 ASP A C 1
ATOM 1530 O O . ASP A 1 199 ? -1.446 -0.523 10.288 1.00 97.00 199 ASP A O 1
ATOM 1534 N N . ILE A 1 200 ? -1.255 -0.256 12.504 1.00 97.69 200 ILE A N 1
ATOM 1535 C CA . ILE A 1 200 ? -0.092 -1.139 12.581 1.00 97.69 200 ILE A CA 1
ATOM 1536 C C . ILE A 1 200 ? -0.561 -2.581 12.765 1.00 97.69 200 ILE A C 1
ATOM 1538 O O . ILE A 1 200 ? -1.347 -2.903 13.662 1.00 97.69 200 ILE A O 1
ATOM 1542 N N . ALA A 1 201 ? -0.029 -3.477 11.944 1.00 97.94 201 ALA A N 1
ATOM 1543 C CA . ALA A 1 201 ? -0.296 -4.899 12.064 1.00 97.94 201 ALA A CA 1
ATOM 1544 C C . ALA A 1 201 ? 0.922 -5.733 11.691 1.00 97.94 201 ALA A C 1
ATOM 1546 O O . ALA A 1 201 ? 1.776 -5.309 10.914 1.00 97.94 201 ALA A O 1
ATOM 1547 N N . VAL A 1 202 ? 0.993 -6.937 12.248 1.00 98.44 202 VAL A N 1
ATOM 1548 C CA . VAL A 1 202 ? 2.033 -7.910 11.927 1.00 98.44 202 VAL A CA 1
ATOM 1549 C C . VAL A 1 202 ? 1.441 -9.287 11.659 1.00 98.44 202 VAL A C 1
ATOM 1551 O O . VAL A 1 202 ? 0.542 -9.735 12.374 1.00 98.44 202 VAL A O 1
ATOM 1554 N N . PHE A 1 203 ? 1.991 -9.985 10.668 1.00 98.56 203 PHE A N 1
ATOM 1555 C CA . PHE A 1 203 ? 1.781 -11.413 10.459 1.00 98.56 203 PHE A CA 1
ATOM 1556 C C . PHE A 1 203 ? 2.945 -12.195 11.068 1.00 98.56 203 PHE A C 1
ATOM 1558 O O . PHE A 1 203 ? 4.107 -11.882 10.817 1.00 98.56 203 PHE A O 1
ATOM 1565 N N . ARG A 1 204 ? 2.640 -13.231 11.850 1.00 97.94 204 ARG A N 1
ATOM 1566 C CA . ARG A 1 204 ? 3.616 -14.131 12.468 1.00 97.94 204 ARG A CA 1
ATOM 1567 C C . ARG A 1 204 ? 3.592 -15.494 11.768 1.00 97.94 204 ARG A C 1
ATOM 1569 O O . ARG A 1 204 ? 2.762 -16.343 12.106 1.00 97.94 204 ARG A O 1
ATOM 1576 N N . PRO A 1 205 ? 4.534 -15.776 10.849 1.00 96.81 205 PRO A N 1
ATOM 1577 C CA . PRO A 1 205 ? 4.534 -17.026 10.087 1.00 96.81 205 PRO A CA 1
ATOM 1578 C C . PRO A 1 205 ? 4.694 -18.279 10.956 1.00 96.81 205 PRO A C 1
ATOM 1580 O O . PRO A 1 205 ? 4.189 -19.345 10.611 1.00 96.81 205 PRO A O 1
ATOM 1583 N N . SER A 1 206 ? 5.370 -18.163 12.105 1.00 95.44 206 SER A N 1
ATOM 1584 C CA . SER A 1 206 ? 5.658 -19.297 12.994 1.00 95.44 206 SER A CA 1
ATOM 1585 C C . SER A 1 206 ? 4.414 -19.923 13.631 1.00 95.44 206 SER A C 1
ATOM 1587 O O . SER A 1 206 ? 4.467 -21.078 14.051 1.00 95.44 206 SER A O 1
ATOM 1589 N N . ASN A 1 207 ? 3.298 -19.192 13.697 1.00 95.31 207 ASN A N 1
ATOM 1590 C CA . ASN A 1 207 ? 2.033 -19.686 14.244 1.00 95.31 207 ASN A CA 1
ATOM 1591 C C . ASN A 1 207 ? 0.796 -19.320 13.397 1.00 95.31 207 ASN A C 1
ATOM 1593 O O . ASN A 1 207 ? -0.310 -19.751 13.731 1.00 95.31 207 ASN A O 1
ATOM 1597 N N . GLY A 1 208 ? 0.974 -18.562 12.311 1.00 96.69 208 GLY A N 1
ATOM 1598 C CA . GLY A 1 208 ? -0.098 -18.157 11.406 1.00 96.69 208 GLY A CA 1
ATOM 1599 C C . GLY A 1 208 ? -1.025 -17.089 11.988 1.00 96.69 208 GLY A C 1
ATOM 1600 O O . GLY A 1 208 ? -2.174 -17.007 11.568 1.00 96.69 208 GLY A O 1
ATOM 1601 N N . PHE A 1 209 ? -0.584 -16.312 12.982 1.00 97.94 209 PHE A N 1
ATOM 1602 C CA . PHE A 1 209 ? -1.409 -15.258 13.576 1.00 97.94 209 PHE A CA 1
ATOM 1603 C C . PHE A 1 209 ? -1.112 -13.884 12.992 1.00 97.94 209 PHE A C 1
ATOM 1605 O O . PHE A 1 209 ? 0.041 -13.491 12.833 1.00 97.94 209 PHE A O 1
ATOM 1612 N N . TRP A 1 210 ? -2.180 -13.134 12.776 1.00 98.50 210 TRP A N 1
ATOM 1613 C CA . TRP A 1 210 ? -2.181 -11.696 12.581 1.00 98.50 210 TRP A CA 1
ATOM 1614 C C . TRP A 1 210 ? -2.430 -11.016 13.918 1.00 98.50 210 TRP A C 1
ATOM 1616 O O . TRP A 1 210 ? -3.279 -11.468 14.687 1.00 98.50 210 TRP A O 1
ATOM 1626 N N . TYR A 1 211 ? -1.713 -9.931 14.180 1.00 97.94 211 TYR A N 1
ATOM 1627 C CA . TYR A 1 211 ? -1.938 -9.037 15.310 1.00 97.94 211 TYR A CA 1
ATOM 1628 C C . TYR A 1 211 ? -2.147 -7.637 14.751 1.00 97.94 211 TYR A C 1
ATOM 1630 O O . TYR A 1 211 ? -1.275 -7.142 14.044 1.00 97.94 211 TYR A O 1
ATOM 1638 N N . ILE A 1 212 ? -3.285 -7.018 15.051 1.00 97.88 212 ILE A N 1
ATOM 1639 C CA . ILE A 1 212 ? -3.709 -5.739 14.471 1.00 97.88 212 ILE A CA 1
ATOM 1640 C C . ILE A 1 212 ? -4.013 -4.780 15.615 1.00 97.88 212 ILE A C 1
ATOM 1642 O O . ILE A 1 212 ? -4.828 -5.086 16.490 1.00 97.88 212 ILE A O 1
ATOM 1646 N N . ALA A 1 213 ? -3.334 -3.639 15.635 1.00 95.62 213 ALA A N 1
ATOM 1647 C CA . ALA A 1 213 ? -3.611 -2.558 16.564 1.00 95.62 213 ALA A CA 1
ATOM 1648 C C . ALA A 1 213 ? -4.096 -1.340 15.786 1.00 95.62 213 ALA A C 1
ATOM 1650 O O . ALA A 1 213 ? -3.284 -0.569 15.271 1.00 95.62 213 ALA A O 1
ATOM 1651 N N . ASN A 1 214 ? -5.420 -1.181 15.772 1.00 90.25 214 ASN A N 1
ATOM 1652 C CA . ASN A 1 214 ? -6.090 -0.083 15.089 1.00 90.25 214 ASN A CA 1
ATOM 1653 C C . ASN A 1 214 ? -5.562 1.285 15.542 1.00 90.25 214 ASN A C 1
ATOM 1655 O O . ASN A 1 214 ? -5.094 1.435 16.680 1.00 90.25 214 ASN A O 1
ATOM 1659 N N . SER A 1 215 ? -5.647 2.287 14.679 1.00 84.19 215 SER A N 1
ATOM 1660 C CA . SER A 1 215 ? -5.143 3.638 14.921 1.00 84.19 215 SER A CA 1
ATOM 1661 C C . SER A 1 215 ? -5.809 4.294 16.146 1.00 84.19 215 SER A C 1
ATOM 1663 O O . SER A 1 215 ? -5.161 5.000 16.924 1.00 84.19 215 SER A O 1
ATOM 1665 N N . ASP A 1 216 ? -7.080 3.963 16.392 1.00 77.50 216 ASP A N 1
ATOM 1666 C CA . ASP A 1 216 ? -7.890 4.400 17.531 1.00 77.50 216 ASP A CA 1
ATOM 1667 C C . ASP A 1 216 ? -7.691 3.556 18.806 1.00 77.50 216 ASP A C 1
ATOM 1669 O O . ASP A 1 216 ? -8.237 3.866 19.877 1.00 77.50 216 ASP A O 1
ATOM 1673 N N . SER A 1 217 ? -6.886 2.490 18.726 1.00 70.06 217 SER A N 1
ATOM 1674 C CA . SER A 1 217 ? -6.716 1.545 19.824 1.00 70.06 217 SER A CA 1
ATOM 1675 C C . SER A 1 217 ? -6.016 2.197 21.019 1.00 70.06 217 SER A C 1
ATOM 1677 O O . SER A 1 217 ? -4.849 2.590 20.985 1.00 70.06 217 SER A O 1
ATOM 1679 N N . ARG A 1 218 ? -6.704 2.238 22.165 1.00 71.56 218 ARG A N 1
ATOM 1680 C CA . ARG A 1 218 ? -6.143 2.714 23.445 1.00 71.56 218 ARG A CA 1
ATOM 1681 C C . ARG A 1 218 ? -5.280 1.644 24.130 1.00 71.56 218 ARG A C 1
ATOM 1683 O O . ARG A 1 218 ? -5.449 1.362 25.313 1.00 71.56 218 ARG A O 1
ATOM 1690 N N . GLY A 1 219 ? -4.372 1.022 23.374 1.00 69.69 219 GLY A N 1
ATOM 1691 C CA . GLY A 1 219 ? -3.461 -0.026 23.855 1.00 69.69 219 GLY A CA 1
ATOM 1692 C C . GLY A 1 219 ? -3.995 -1.461 23.760 1.00 69.69 219 GLY A C 1
ATOM 1693 O O . GLY A 1 219 ? -3.342 -2.384 24.241 1.00 69.69 219 GLY A O 1
ATOM 1694 N N . THR A 1 220 ? -5.153 -1.669 23.135 1.00 80.12 220 THR A N 1
ATOM 1695 C CA . THR A 1 220 ? -5.695 -2.998 22.809 1.00 80.12 220 THR A CA 1
ATOM 1696 C C . THR A 1 220 ? -5.312 -3.417 21.390 1.00 80.12 220 THR A C 1
ATOM 1698 O O . THR A 1 220 ? -4.980 -2.576 20.562 1.00 80.12 220 THR A O 1
ATOM 1701 N N . PHE A 1 221 ? -5.364 -4.714 21.094 1.00 91.31 221 PHE A N 1
ATOM 1702 C CA . PHE A 1 221 ? -5.186 -5.240 19.740 1.00 91.31 221 PHE A CA 1
ATOM 1703 C C . PHE A 1 221 ? -6.130 -6.419 19.508 1.00 91.31 221 PHE A C 1
ATOM 1705 O O . PHE A 1 221 ? -6.542 -7.092 20.458 1.00 91.31 221 PHE A O 1
ATOM 1712 N N . THR A 1 222 ? -6.445 -6.688 18.249 1.00 93.31 222 THR A N 1
ATOM 1713 C CA . THR A 1 222 ? -7.137 -7.904 17.815 1.00 93.31 222 THR A CA 1
ATOM 1714 C C . THR A 1 222 ? -6.132 -8.895 17.248 1.00 93.31 222 THR A C 1
ATOM 1716 O O . THR A 1 222 ? -5.092 -8.505 16.717 1.00 93.31 222 THR A O 1
ATOM 1719 N N . PHE A 1 223 ? -6.429 -10.189 17.348 1.00 95.56 223 PHE A N 1
ATOM 1720 C CA . PHE A 1 223 ? -5.623 -11.220 16.706 1.00 95.56 223 PHE A CA 1
ATOM 1721 C C . PHE A 1 223 ? -6.505 -12.223 15.974 1.00 95.56 223 PHE A C 1
ATOM 1723 O O . PHE A 1 223 ? -7.584 -12.578 16.447 1.00 95.56 223 PHE A O 1
ATOM 1730 N N . VAL A 1 224 ? -6.029 -12.685 14.822 1.00 97.12 224 VAL A N 1
ATOM 1731 C CA . VAL A 1 224 ? -6.753 -13.609 13.943 1.00 97.12 224 VAL A CA 1
ATOM 1732 C C . VAL A 1 224 ? -5.780 -14.676 13.469 1.00 97.12 224 VAL A C 1
ATOM 1734 O O . VAL A 1 224 ? -4.683 -14.357 13.019 1.00 97.12 224 VAL A O 1
ATOM 1737 N N . GLN A 1 225 ? -6.151 -15.951 13.579 1.00 97.69 225 GLN A N 1
ATOM 1738 C CA . GLN A 1 225 ? -5.339 -17.028 13.020 1.00 97.69 225 GLN A CA 1
ATOM 1739 C C . GLN A 1 225 ? -5.694 -17.214 11.546 1.00 97.69 225 GLN A C 1
ATOM 1741 O O . GLN A 1 225 ? -6.768 -17.721 11.226 1.00 97.69 225 GLN A O 1
ATOM 1746 N N . PHE A 1 226 ? -4.799 -16.798 10.655 1.00 98.00 226 PHE A N 1
ATOM 1747 C CA . PHE A 1 226 ? -4.989 -16.910 9.219 1.00 98.00 226 PHE A CA 1
ATOM 1748 C C . PHE A 1 226 ? -3.658 -16.976 8.466 1.00 98.00 226 PHE A C 1
ATOM 1750 O O . PHE A 1 226 ? -2.833 -16.069 8.552 1.00 98.00 226 PHE A O 1
ATOM 1757 N N . GLY A 1 227 ? -3.470 -18.044 7.692 1.00 97.00 227 GLY A N 1
ATOM 1758 C CA . GLY A 1 227 ? -2.226 -18.330 6.979 1.00 97.00 227 GLY A CA 1
ATOM 1759 C C . GLY A 1 227 ? -1.339 -19.348 7.697 1.00 97.00 227 GLY A C 1
ATOM 1760 O O . GLY A 1 227 ? -1.686 -19.896 8.745 1.00 97.00 227 GLY A O 1
ATOM 1761 N N . GLN A 1 228 ? -0.193 -19.639 7.094 1.00 96.12 228 GLN A N 1
ATOM 1762 C CA . GLN A 1 228 ? 0.773 -20.622 7.588 1.00 96.12 228 GLN A CA 1
ATOM 1763 C C . GLN A 1 228 ? 2.217 -20.179 7.326 1.00 96.12 228 GLN A C 1
ATOM 1765 O O . GLN A 1 228 ? 2.472 -19.189 6.643 1.00 96.12 228 GLN A O 1
ATOM 1770 N N . ASN A 1 229 ? 3.186 -20.935 7.846 1.00 96.12 229 ASN A N 1
ATOM 1771 C CA . ASN A 1 229 ? 4.595 -20.651 7.599 1.00 96.12 229 ASN A CA 1
ATOM 1772 C C . ASN A 1 229 ? 4.921 -20.677 6.093 1.00 96.12 229 ASN A C 1
ATOM 1774 O O . ASN A 1 229 ? 4.567 -21.628 5.393 1.00 96.12 229 ASN A O 1
ATOM 1778 N N . GLY A 1 230 ? 5.625 -19.650 5.615 1.00 95.19 230 GLY A N 1
ATOM 1779 C CA . GLY A 1 230 ? 5.953 -19.455 4.199 1.00 95.19 230 GLY A CA 1
ATOM 1780 C C . GLY A 1 230 ? 4.910 -18.670 3.396 1.00 95.19 230 GLY A C 1
ATOM 1781 O O . GLY A 1 230 ? 5.198 -18.297 2.258 1.00 95.19 230 GLY A O 1
ATOM 1782 N N . ASP A 1 231 ? 3.738 -18.393 3.970 1.00 98.12 231 ASP A N 1
ATOM 1783 C CA . ASP A 1 231 ? 2.815 -17.410 3.409 1.00 98.12 231 ASP A CA 1
ATOM 1784 C C . ASP A 1 231 ? 3.360 -15.986 3.634 1.00 98.12 231 ASP A C 1
ATOM 1786 O O . ASP A 1 231 ? 4.068 -15.722 4.611 1.00 98.12 231 ASP A O 1
ATOM 1790 N N . LYS A 1 232 ? 3.031 -15.067 2.725 1.00 97.81 232 LYS A N 1
ATOM 1791 C CA . LYS A 1 232 ? 3.379 -13.642 2.809 1.00 97.81 232 LYS A CA 1
ATOM 1792 C C . LYS A 1 232 ? 2.112 -12.805 2.986 1.00 97.81 232 LYS A C 1
ATOM 1794 O O . LYS A 1 232 ? 1.121 -13.134 2.334 1.00 97.81 232 LYS A O 1
ATOM 1799 N N . PRO A 1 233 ? 2.114 -11.753 3.821 1.00 98.25 233 PRO A N 1
ATOM 1800 C CA . PRO A 1 233 ? 0.950 -10.887 3.980 1.00 98.25 233 PRO A CA 1
ATOM 1801 C C . PRO A 1 233 ? 0.613 -10.185 2.656 1.00 98.25 233 PRO A C 1
ATOM 1803 O O . PRO A 1 233 ? 1.509 -9.764 1.926 1.00 98.25 233 PRO A O 1
ATOM 1806 N N . ALA A 1 234 ? -0.676 -10.133 2.334 1.00 98.25 234 ALA A N 1
ATOM 1807 C CA . ALA A 1 234 ? -1.224 -9.615 1.080 1.00 98.25 234 ALA A CA 1
ATOM 1808 C C . ALA A 1 234 ? -2.509 -8.800 1.311 1.00 98.25 234 ALA A C 1
ATOM 1810 O O . ALA A 1 234 ? -3.399 -8.800 0.461 1.00 98.25 234 ALA A O 1
ATOM 1811 N N . GLN A 1 235 ? -2.637 -8.193 2.494 1.00 98.25 235 GLN A N 1
ATOM 1812 C CA . GLN A 1 235 ? -3.810 -7.437 2.928 1.00 98.25 235 GLN A CA 1
ATOM 1813 C C . GLN A 1 235 ? -4.171 -6.333 1.930 1.00 98.25 235 GLN A C 1
ATOM 1815 O O . GLN A 1 235 ? -3.294 -5.604 1.466 1.00 98.25 235 GLN A O 1
ATOM 1820 N N . ALA A 1 236 ? -5.453 -6.251 1.590 1.00 97.50 236 ALA A N 1
ATOM 1821 C CA . ALA A 1 236 ? -6.041 -5.267 0.686 1.00 97.50 236 ALA A CA 1
ATOM 1822 C C . ALA A 1 236 ? -7.575 -5.387 0.753 1.00 97.50 236 ALA A C 1
ATOM 1824 O O . ALA A 1 236 ? -8.079 -6.336 1.344 1.00 97.50 236 ALA A O 1
ATOM 1825 N N . ASP A 1 237 ? -8.315 -4.455 0.164 1.00 97.44 237 ASP A N 1
ATOM 1826 C CA . ASP A 1 237 ? -9.784 -4.480 0.135 1.00 97.44 237 ASP A CA 1
ATOM 1827 C C . ASP A 1 237 ? -10.272 -5.296 -1.077 1.00 97.44 237 ASP A C 1
ATOM 1829 O O . ASP A 1 237 ? -10.386 -4.759 -2.179 1.00 97.44 237 ASP A O 1
ATOM 1833 N N . TYR A 1 238 ? -10.451 -6.614 -0.936 1.00 98.50 238 TYR A N 1
ATOM 1834 C CA . TYR A 1 238 ? -10.854 -7.496 -2.043 1.00 98.50 238 TYR A CA 1
ATOM 1835 C C . TYR A 1 238 ? -12.379 -7.600 -2.189 1.00 98.50 238 TYR A C 1
ATOM 1837 O O . TYR A 1 238 ? -12.864 -8.052 -3.232 1.00 98.50 238 TYR A O 1
ATOM 1845 N N . ASP A 1 239 ? -13.153 -7.250 -1.158 1.00 96.88 239 ASP A N 1
ATOM 1846 C CA . ASP A 1 239 ? -14.619 -7.283 -1.199 1.00 96.88 239 ASP A CA 1
ATOM 1847 C C . ASP A 1 239 ? -15.288 -5.914 -1.411 1.00 96.88 239 ASP A C 1
ATOM 1849 O O . ASP A 1 239 ? -16.470 -5.884 -1.777 1.00 96.88 239 ASP A O 1
ATOM 1853 N N . GLY A 1 240 ? -14.518 -4.826 -1.348 1.00 95.75 240 GLY A N 1
ATOM 1854 C CA . GLY A 1 240 ? -14.922 -3.462 -1.686 1.00 95.75 240 GLY A CA 1
ATOM 1855 C C . GLY A 1 240 ? -15.693 -2.770 -0.566 1.00 95.75 240 GLY A C 1
ATOM 1856 O O . GLY A 1 240 ? -16.552 -1.930 -0.850 1.00 95.75 240 GLY A O 1
ATOM 1857 N N . ASP A 1 241 ? -15.475 -3.163 0.692 1.00 91.44 241 ASP A N 1
ATOM 1858 C CA . ASP A 1 241 ? -16.185 -2.602 1.847 1.00 91.44 241 ASP A CA 1
ATOM 1859 C C . ASP A 1 241 ? -15.470 -1.393 2.490 1.00 91.44 241 ASP A C 1
ATOM 1861 O O . ASP A 1 241 ? -16.007 -0.757 3.407 1.00 91.44 241 ASP A O 1
ATOM 1865 N N . GLY A 1 242 ? -14.288 -1.041 1.979 1.00 90.94 242 GLY A N 1
ATOM 1866 C CA . GLY A 1 242 ? -13.436 0.048 2.446 1.00 90.94 242 GLY A CA 1
ATOM 1867 C C . GLY A 1 242 ? -12.384 -0.376 3.473 1.00 90.94 242 GLY A C 1
ATOM 1868 O O . GLY A 1 242 ? -11.428 0.379 3.694 1.00 90.94 242 GLY A O 1
ATOM 1869 N N . ARG A 1 243 ? -12.507 -1.563 4.081 1.00 93.75 243 ARG A N 1
ATOM 1870 C CA . ARG A 1 243 ? -11.528 -2.133 5.016 1.00 93.75 243 ARG A CA 1
ATOM 1871 C C . ARG A 1 243 ? -10.576 -3.067 4.291 1.00 93.75 243 ARG A C 1
ATOM 1873 O O . ARG A 1 243 ? -10.902 -3.718 3.309 1.00 93.75 243 ARG A O 1
ATOM 1880 N N . SER A 1 244 ? -9.369 -3.165 4.822 1.00 97.00 244 SER A N 1
ATOM 1881 C CA . SER A 1 244 ? -8.408 -4.151 4.349 1.00 97.00 244 SER A CA 1
ATOM 1882 C C . SER A 1 244 ? -8.777 -5.526 4.885 1.00 97.00 244 SER A C 1
ATOM 1884 O O . SER A 1 244 ? -8.891 -5.739 6.094 1.00 97.00 244 SER A O 1
ATOM 1886 N N . ASP A 1 245 ? -8.912 -6.480 3.979 1.00 98.50 245 ASP A N 1
ATOM 1887 C CA . ASP A 1 245 ? -9.079 -7.882 4.306 1.00 98.50 245 ASP A CA 1
ATOM 1888 C C . ASP A 1 245 ? -7.759 -8.475 4.794 1.00 98.50 245 ASP A C 1
ATOM 1890 O O . ASP A 1 245 ? -6.671 -8.181 4.288 1.00 98.50 245 ASP A O 1
ATOM 1894 N N . ILE A 1 246 ? -7.854 -9.399 5.748 1.00 98.44 246 ILE A N 1
ATOM 1895 C CA . ILE A 1 246 ? -6.706 -10.210 6.145 1.00 98.44 246 ILE A CA 1
ATOM 1896 C C . ILE A 1 246 ? -6.440 -11.213 5.027 1.00 98.44 246 ILE A C 1
ATOM 1898 O O . ILE A 1 246 ? -7.268 -12.088 4.766 1.00 98.44 246 ILE A O 1
ATOM 1902 N N . ALA A 1 247 ? -5.274 -11.116 4.392 1.00 98.56 247 ALA A N 1
ATOM 1903 C CA . ALA A 1 247 ? -4.961 -11.897 3.206 1.00 98.56 247 ALA A CA 1
ATOM 1904 C C . ALA A 1 247 ? -3.507 -12.363 3.164 1.00 98.56 247 ALA A C 1
ATOM 1906 O O . ALA A 1 247 ? -2.605 -11.711 3.689 1.00 98.56 247 ALA A O 1
ATOM 1907 N N . VAL A 1 248 ? -3.274 -13.496 2.505 1.00 98.75 248 VAL A N 1
ATOM 1908 C CA . VAL A 1 248 ? -1.949 -14.076 2.304 1.00 98.75 248 VAL A CA 1
ATOM 1909 C C . VAL A 1 248 ? -1.718 -14.552 0.871 1.00 98.75 248 VAL A C 1
ATOM 1911 O O . VAL A 1 248 ? -2.593 -15.150 0.241 1.00 98.75 248 VAL A O 1
ATOM 1914 N N . TRP A 1 249 ? -0.488 -14.366 0.393 1.00 98.69 249 TRP A N 1
ATOM 1915 C CA . TRP A 1 249 ? 0.059 -14.992 -0.806 1.00 98.69 249 TRP A CA 1
ATOM 1916 C C . TRP A 1 249 ? 0.891 -16.220 -0.436 1.00 98.69 249 TRP A C 1
ATOM 1918 O O . TRP A 1 249 ? 1.885 -16.138 0.293 1.00 98.69 249 TRP A O 1
ATOM 1928 N N . ARG A 1 250 ? 0.518 -17.373 -0.989 1.00 98.25 250 ARG A N 1
ATOM 1929 C CA . ARG A 1 250 ? 1.249 -18.630 -0.845 1.00 98.25 250 ARG A CA 1
ATOM 1930 C C . ARG A 1 250 ? 2.165 -18.845 -2.036 1.00 98.25 250 ARG A C 1
ATOM 1932 O O . ARG A 1 250 ? 1.782 -19.454 -3.038 1.00 98.25 250 ARG A O 1
ATOM 1939 N N . ALA A 1 251 ? 3.411 -18.409 -1.888 1.00 96.50 251 ALA A N 1
ATOM 1940 C CA . ALA A 1 251 ? 4.414 -18.496 -2.944 1.00 96.50 251 ALA A CA 1
ATOM 1941 C C . ALA A 1 251 ? 4.695 -19.938 -3.406 1.00 96.50 251 ALA A C 1
ATOM 1943 O O . ALA A 1 251 ? 5.032 -20.151 -4.558 1.00 96.50 251 ALA A O 1
ATOM 1944 N N . SER A 1 252 ? 4.531 -20.963 -2.565 1.00 96.19 252 SER A N 1
ATOM 1945 C CA . SER A 1 252 ? 4.797 -22.350 -2.982 1.00 96.19 252 SER A CA 1
ATOM 1946 C C . SER A 1 252 ? 3.819 -22.881 -4.037 1.00 96.19 252 SER A C 1
ATOM 1948 O O . SER A 1 252 ? 4.192 -23.753 -4.821 1.00 96.19 252 SER A O 1
ATOM 1950 N N . THR A 1 253 ? 2.588 -22.362 -4.072 1.00 96.81 253 THR A N 1
ATOM 1951 C CA . THR A 1 253 ? 1.524 -22.818 -4.981 1.00 96.81 253 THR A CA 1
ATOM 1952 C C . THR A 1 253 ? 1.026 -21.736 -5.930 1.00 96.81 253 THR A C 1
ATOM 1954 O O . THR A 1 253 ? 0.267 -22.049 -6.841 1.00 96.81 253 THR A O 1
ATOM 1957 N N . GLY A 1 254 ? 1.425 -20.481 -5.726 1.00 97.19 254 GLY A N 1
ATOM 1958 C CA . GLY A 1 254 ? 0.910 -19.355 -6.492 1.00 97.19 254 GLY A CA 1
ATOM 1959 C C . GLY A 1 254 ? -0.562 -19.058 -6.186 1.00 97.19 254 GLY A C 1
ATOM 1960 O O . GLY A 1 254 ? -1.366 -18.876 -7.097 1.00 97.19 254 GLY A O 1
ATOM 1961 N N . SER A 1 255 ? -0.955 -19.121 -4.911 1.00 98.38 255 SER A N 1
ATOM 1962 C CA . SER A 1 255 ? -2.361 -18.993 -4.503 1.00 98.38 255 SER A CA 1
ATOM 1963 C C . SER A 1 255 ? -2.565 -17.868 -3.499 1.00 98.38 255 SER A C 1
ATOM 1965 O O . SER A 1 255 ? -1.748 -17.681 -2.601 1.00 98.38 255 SER A O 1
ATOM 1967 N N . TRP A 1 256 ? -3.697 -17.189 -3.618 1.00 98.75 256 TRP A N 1
ATOM 1968 C CA . TRP A 1 256 ? -4.151 -16.129 -2.728 1.00 98.75 256 TRP A CA 1
ATOM 1969 C C . TRP A 1 256 ? -5.234 -16.664 -1.803 1.00 98.75 256 TRP A C 1
ATOM 1971 O O . TRP A 1 256 ? -6.082 -17.453 -2.226 1.00 98.75 256 TRP A O 1
ATOM 1981 N N . TYR A 1 257 ? -5.222 -16.229 -0.552 1.00 98.69 257 TYR A N 1
ATOM 1982 C CA . TYR A 1 257 ? -6.274 -16.533 0.411 1.00 98.69 257 TYR A CA 1
ATOM 1983 C C . TYR A 1 257 ? -6.601 -15.281 1.201 1.00 98.69 257 TYR A C 1
ATOM 1985 O O . TYR A 1 257 ? -5.677 -14.588 1.613 1.00 98.69 257 TYR A O 1
ATOM 1993 N N . TYR A 1 258 ? -7.877 -15.021 1.459 1.00 98.69 258 TYR A N 1
ATOM 1994 C CA . TYR A 1 258 ? -8.284 -13.904 2.303 1.00 98.69 258 TYR A CA 1
ATOM 1995 C C . TYR A 1 258 ? -9.541 -14.215 3.115 1.00 98.69 258 TYR A C 1
ATOM 1997 O O . TYR A 1 258 ? -10.306 -15.130 2.793 1.00 98.69 258 TYR A O 1
ATOM 2005 N N . LEU A 1 259 ? -9.709 -13.474 4.206 1.00 98.44 259 LEU A N 1
ATOM 2006 C CA . LEU A 1 259 ? -10.933 -13.409 4.992 1.00 98.44 259 LEU A CA 1
ATOM 2007 C C . LEU A 1 259 ? -11.601 -12.074 4.702 1.00 98.44 259 LEU A C 1
ATOM 2009 O O . LEU A 1 259 ? -11.033 -11.036 5.032 1.00 98.44 259 LEU A O 1
ATOM 2013 N N . ARG A 1 260 ? -12.806 -12.125 4.131 1.00 97.88 260 ARG A N 1
ATOM 2014 C CA . ARG A 1 260 ? -13.625 -10.937 3.890 1.00 97.88 260 ARG A CA 1
ATOM 2015 C C . ARG A 1 260 ? -13.875 -10.201 5.194 1.00 97.88 260 ARG A C 1
ATOM 2017 O O . ARG A 1 260 ? -14.379 -10.788 6.151 1.00 97.88 260 ARG A O 1
ATOM 2024 N N . SER A 1 261 ? -13.529 -8.931 5.241 1.00 96.25 261 SER A N 1
ATOM 2025 C CA . SER A 1 261 ? -13.704 -8.082 6.407 1.00 96.25 261 SER A CA 1
ATOM 2026 C C . SER A 1 261 ? -15.194 -7.829 6.676 1.00 96.25 261 SER A C 1
ATOM 2028 O O . SER A 1 261 ? -15.604 -7.759 7.842 1.00 96.25 261 SER A O 1
ATOM 2030 N N . SER A 1 262 ? -16.028 -7.783 5.627 1.00 94.12 262 SER A N 1
ATOM 2031 C CA . SER A 1 262 ? -17.485 -7.580 5.691 1.00 94.12 262 SER A CA 1
ATOM 2032 C C . SER A 1 262 ? -18.244 -8.653 6.480 1.00 94.12 262 SER A C 1
ATOM 2034 O O . SER A 1 262 ? -19.148 -8.327 7.252 1.00 94.12 262 SER A O 1
ATOM 2036 N N . ASP A 1 263 ? -17.884 -9.929 6.315 1.00 94.12 263 ASP A N 1
ATOM 2037 C CA . ASP A 1 263 ? -18.646 -11.060 6.867 1.00 94.12 263 ASP A CA 1
ATOM 2038 C C . ASP A 1 263 ? -17.795 -12.223 7.419 1.00 94.12 263 ASP A C 1
ATOM 2040 O O . ASP A 1 263 ? -18.340 -13.205 7.930 1.00 94.12 263 ASP A O 1
ATOM 2044 N N . GLY A 1 264 ? -16.466 -12.128 7.353 1.00 93.94 264 GLY A N 1
ATOM 2045 C CA . GLY A 1 264 ? -15.526 -13.154 7.808 1.00 93.94 264 GLY A CA 1
ATOM 2046 C C . GLY A 1 264 ? -15.378 -14.351 6.864 1.00 93.94 264 GLY A C 1
ATOM 2047 O O . GLY A 1 264 ? -14.749 -15.345 7.236 1.00 93.94 264 GLY A O 1
ATOM 2048 N N . THR A 1 265 ? -15.959 -14.313 5.662 1.00 97.94 265 THR A N 1
ATOM 2049 C CA . THR A 1 265 ? -15.913 -15.449 4.736 1.00 97.94 265 THR A CA 1
ATOM 2050 C C . THR A 1 265 ? -14.505 -15.700 4.218 1.00 97.94 265 THR A C 1
ATOM 2052 O O . THR A 1 265 ? -13.849 -14.810 3.683 1.00 97.94 265 THR A O 1
ATOM 2055 N N . PHE A 1 266 ? -14.093 -16.964 4.276 1.00 98.38 266 PHE A N 1
ATOM 2056 C CA . PHE A 1 266 ? -12.883 -17.445 3.627 1.00 98.38 266 PHE A CA 1
ATOM 2057 C C . PHE A 1 266 ? -13.032 -17.529 2.108 1.00 98.38 266 PHE A C 1
ATOM 2059 O O . PHE A 1 266 ? -13.970 -18.148 1.599 1.00 98.38 266 PHE A O 1
ATOM 2066 N N . VAL A 1 267 ? -12.040 -17.000 1.398 1.00 98.62 267 VAL A N 1
ATOM 2067 C CA . VAL A 1 267 ? -11.921 -17.105 -0.054 1.00 98.62 267 VAL A CA 1
ATOM 2068 C C . VAL A 1 267 ? -10.505 -17.550 -0.420 1.00 98.62 267 VAL A C 1
ATOM 2070 O O . VAL A 1 267 ? -9.521 -17.094 0.160 1.00 98.62 267 VAL A O 1
ATOM 2073 N N . GLY A 1 268 ? -10.401 -18.465 -1.386 1.00 98.44 268 GLY A N 1
ATOM 2074 C CA . GLY A 1 268 ? -9.135 -18.936 -1.943 1.00 98.44 268 GLY A CA 1
ATOM 2075 C C . GLY A 1 268 ? -9.143 -18.845 -3.464 1.00 98.44 268 GLY A C 1
ATOM 2076 O O . GLY A 1 268 ? -10.082 -19.313 -4.107 1.00 98.44 268 GLY A O 1
ATOM 2077 N N . VAL A 1 269 ? -8.087 -18.268 -4.033 1.00 98.44 269 VAL A N 1
ATOM 2078 C CA . VAL A 1 269 ? -7.952 -18.013 -5.469 1.00 98.44 269 VAL A CA 1
ATOM 2079 C C . VAL A 1 269 ? -6.613 -18.560 -5.957 1.00 98.44 269 VAL A C 1
ATOM 2081 O O . VAL A 1 269 ? -5.541 -18.117 -5.548 1.00 98.44 269 VAL A O 1
ATOM 2084 N N . ALA A 1 270 ? -6.660 -19.549 -6.847 1.00 98.06 270 ALA A N 1
ATOM 2085 C CA . ALA A 1 270 ? -5.467 -20.083 -7.496 1.00 98.06 270 ALA A CA 1
ATOM 2086 C C . ALA A 1 270 ? -5.129 -19.228 -8.726 1.00 98.06 270 ALA A C 1
ATOM 2088 O O . ALA A 1 270 ? -5.612 -19.499 -9.825 1.00 98.06 270 ALA A O 1
ATOM 2089 N N . PHE A 1 271 ? -4.321 -18.186 -8.528 1.00 98.38 271 PHE A N 1
ATOM 2090 C CA . PHE A 1 271 ? -3.924 -17.270 -9.594 1.00 98.38 271 PHE A CA 1
ATOM 2091 C C . PHE A 1 271 ? -2.441 -16.901 -9.499 1.00 98.38 271 PHE A C 1
ATOM 2093 O O . PHE A 1 271 ? -2.054 -15.942 -8.834 1.00 98.38 271 PHE A O 1
ATOM 2100 N N . GLY A 1 272 ? -1.623 -17.699 -10.181 1.00 97.81 272 GLY A N 1
ATOM 2101 C CA . GLY A 1 272 ? -0.178 -17.538 -10.281 1.00 97.81 272 GLY A CA 1
ATOM 2102 C C . GLY A 1 272 ? 0.559 -18.869 -10.158 1.00 97.81 272 GLY A C 1
ATOM 2103 O O . GLY A 1 272 ? -0.051 -19.940 -10.138 1.00 97.81 272 GLY A O 1
ATOM 2104 N N . ILE A 1 273 ? 1.887 -18.799 -10.107 1.00 97.69 273 ILE A N 1
ATOM 2105 C CA . ILE A 1 273 ? 2.795 -19.928 -9.860 1.00 97.69 273 ILE A CA 1
ATOM 2106 C C . ILE A 1 273 ? 3.935 -19.505 -8.926 1.00 97.69 273 ILE A C 1
ATOM 2108 O O . ILE A 1 273 ? 4.066 -18.339 -8.568 1.00 97.69 273 ILE A O 1
ATOM 2112 N N . SER A 1 274 ? 4.802 -20.443 -8.549 1.00 95.69 274 SER A N 1
ATOM 2113 C CA . SER A 1 274 ? 5.821 -20.200 -7.522 1.00 95.69 274 SER A CA 1
ATOM 2114 C C . SER A 1 274 ? 6.951 -19.241 -7.887 1.00 95.69 274 SER A C 1
ATOM 2116 O O . SER A 1 274 ? 7.678 -18.788 -7.006 1.00 95.69 274 SER A O 1
ATOM 2118 N N . THR A 1 275 ? 7.108 -18.925 -9.170 1.00 95.06 275 THR A N 1
ATOM 2119 C CA . THR A 1 275 ? 8.088 -17.946 -9.660 1.00 95.06 275 THR A CA 1
ATOM 2120 C C . THR A 1 275 ? 7.512 -16.545 -9.813 1.00 95.06 275 THR A C 1
ATOM 2122 O O . THR A 1 275 ? 8.241 -15.635 -10.201 1.00 95.06 275 THR A O 1
ATOM 2125 N N . ASP A 1 276 ? 6.212 -16.385 -9.592 1.00 97.94 276 ASP A N 1
ATOM 2126 C CA . ASP A 1 276 ? 5.529 -15.125 -9.828 1.00 97.94 276 ASP A CA 1
ATOM 2127 C C . ASP A 1 276 ? 5.754 -14.144 -8.680 1.00 97.94 276 ASP A C 1
ATOM 2129 O O . ASP A 1 276 ? 5.786 -14.524 -7.506 1.00 97.94 276 ASP A O 1
ATOM 2133 N N . LEU A 1 277 ? 5.876 -12.866 -9.036 1.00 97.81 277 LEU A N 1
ATOM 2134 C CA . LEU A 1 277 ? 5.872 -11.769 -8.080 1.00 97.81 277 LEU A CA 1
ATOM 2135 C C . LEU A 1 277 ? 4.434 -11.245 -7.936 1.00 97.81 277 LEU A C 1
ATOM 2137 O O . LEU A 1 277 ? 3.849 -10.849 -8.945 1.00 97.81 277 LEU A O 1
ATOM 2141 N N . PRO A 1 278 ? 3.846 -11.259 -6.731 1.00 98.06 278 PRO A N 1
ATOM 2142 C CA . PRO A 1 278 ? 2.507 -10.731 -6.500 1.00 98.06 278 PRO A CA 1
ATOM 2143 C C . PRO A 1 278 ? 2.478 -9.210 -6.684 1.00 98.06 278 PRO A C 1
ATOM 2145 O O . PRO A 1 278 ? 3.449 -8.522 -6.365 1.00 98.06 278 PRO A O 1
ATOM 2148 N N . ALA A 1 279 ? 1.374 -8.701 -7.224 1.00 97.88 279 ALA A N 1
ATOM 2149 C CA . ALA A 1 279 ? 1.230 -7.297 -7.584 1.00 97.88 279 ALA A CA 1
ATOM 2150 C C . ALA A 1 279 ? -0.226 -6.810 -7.496 1.00 97.88 279 ALA A C 1
ATOM 2152 O O . ALA A 1 279 ? -0.677 -6.102 -8.382 1.00 97.88 279 ALA A O 1
ATOM 2153 N N . GLN A 1 280 ? -0.983 -7.235 -6.483 1.00 98.31 280 GLN A N 1
ATOM 2154 C CA . GLN A 1 280 ? -2.406 -6.908 -6.351 1.00 98.31 280 GLN A CA 1
ATOM 2155 C C . GLN A 1 280 ? -2.687 -5.389 -6.351 1.00 98.31 280 GLN A C 1
ATOM 2157 O O . GLN A 1 280 ? -1.861 -4.594 -5.896 1.00 98.31 280 GLN A O 1
ATOM 2162 N N . GLY A 1 281 ? -3.854 -4.993 -6.859 1.00 97.31 281 GLY A N 1
ATOM 2163 C CA . GLY A 1 281 ? -4.295 -3.598 -6.988 1.00 97.31 281 GLY A CA 1
ATOM 2164 C C . GLY A 1 281 ? -5.626 -3.506 -7.738 1.00 97.31 281 GLY A C 1
ATOM 2165 O O . GLY A 1 281 ? -6.021 -4.474 -8.370 1.00 97.31 281 GLY A O 1
ATOM 2166 N N . ASP A 1 282 ? -6.331 -2.382 -7.661 1.00 97.75 282 ASP A N 1
ATOM 2167 C CA . ASP A 1 282 ? -7.589 -2.150 -8.396 1.00 97.75 282 ASP A CA 1
ATOM 2168 C C . ASP A 1 282 ? -7.292 -1.694 -9.838 1.00 97.75 282 ASP A C 1
ATOM 2170 O O . ASP A 1 282 ? -7.100 -0.505 -10.087 1.00 97.75 282 ASP A O 1
ATOM 2174 N N . TYR A 1 283 ? -7.156 -2.622 -10.788 1.00 98.19 283 TYR A N 1
ATOM 2175 C CA . TYR A 1 283 ? -6.759 -2.321 -12.171 1.00 98.19 283 TYR A CA 1
ATOM 2176 C C . TYR A 1 283 ? -7.950 -2.007 -13.085 1.00 98.19 283 TYR A C 1
ATOM 2178 O O . TYR A 1 283 ? -7.758 -1.445 -14.170 1.00 98.19 283 TYR A O 1
ATOM 2186 N N . ASP A 1 284 ? -9.172 -2.406 -12.720 1.00 97.62 284 ASP A N 1
ATOM 2187 C CA . ASP A 1 284 ? -10.378 -2.049 -13.474 1.00 97.62 284 ASP A CA 1
ATOM 2188 C C . ASP A 1 284 ? -11.124 -0.813 -12.948 1.00 97.62 284 ASP A C 1
ATOM 2190 O O . ASP A 1 284 ? -11.865 -0.198 -13.729 1.00 97.62 284 ASP A O 1
ATOM 2194 N N . GLY A 1 285 ? -10.807 -0.352 -11.739 1.00 96.31 285 GLY A N 1
ATOM 2195 C CA . GLY A 1 285 ? -11.347 0.851 -11.108 1.00 96.31 285 GLY A CA 1
ATOM 2196 C C . GLY A 1 285 ? -12.728 0.632 -10.504 1.00 96.31 285 GLY A C 1
ATOM 2197 O O . GLY A 1 285 ? -13.537 1.566 -10.497 1.00 96.31 285 GLY A O 1
ATOM 2198 N N . ASP A 1 286 ? -13.045 -0.596 -10.092 1.00 94.56 286 ASP A N 1
ATOM 2199 C CA . ASP A 1 286 ? -14.347 -0.939 -9.522 1.00 94.56 286 ASP A CA 1
ATOM 2200 C C . ASP A 1 286 ? -14.409 -0.786 -7.990 1.00 94.56 286 ASP A C 1
ATOM 2202 O O . ASP A 1 286 ? -15.477 -0.955 -7.391 1.00 94.56 286 ASP A O 1
ATOM 2206 N N . GLY A 1 287 ? -13.292 -0.387 -7.373 1.00 93.69 287 GLY A N 1
ATOM 2207 C CA . GLY A 1 287 ? -13.148 -0.196 -5.937 1.00 93.69 287 GLY A CA 1
ATOM 2208 C C . GLY A 1 287 ? -12.714 -1.453 -5.187 1.00 93.69 287 GLY A C 1
ATOM 2209 O O . GLY A 1 287 ? -12.617 -1.396 -3.963 1.00 93.69 287 GLY A O 1
ATOM 2210 N N . LYS A 1 288 ? -12.454 -2.571 -5.877 1.00 96.56 288 LYS A N 1
ATOM 2211 C CA . LYS A 1 288 ? -11.923 -3.802 -5.284 1.00 96.56 288 LYS A CA 1
ATOM 2212 C C . LYS A 1 288 ? -10.499 -4.053 -5.732 1.00 96.56 288 LYS A C 1
ATOM 2214 O O . LYS A 1 288 ? -10.074 -3.725 -6.831 1.00 96.56 288 LYS A O 1
ATOM 2219 N N . THR A 1 289 ? -9.753 -4.721 -4.869 1.00 98.19 289 THR A N 1
ATOM 2220 C CA . THR A 1 289 ? -8.415 -5.187 -5.200 1.00 98.19 289 THR A CA 1
ATOM 2221 C C . THR A 1 289 ? -8.499 -6.390 -6.134 1.00 98.19 289 THR A C 1
ATOM 2223 O O . THR A 1 289 ? -9.049 -7.434 -5.776 1.00 98.19 289 THR A O 1
ATOM 2226 N N . ASP A 1 290 ? -7.876 -6.282 -7.302 1.00 98.69 290 ASP A N 1
ATOM 2227 C CA . ASP A 1 290 ? -7.716 -7.385 -8.238 1.00 98.69 290 ASP A CA 1
ATOM 2228 C C . ASP A 1 290 ? -6.491 -8.238 -7.900 1.00 98.69 290 ASP A C 1
ATOM 2230 O O . ASP A 1 290 ? -5.470 -7.764 -7.385 1.00 98.69 290 ASP A O 1
ATOM 2234 N N . PHE A 1 291 ? -6.544 -9.515 -8.281 1.00 98.62 291 PHE A N 1
ATOM 2235 C CA . PHE A 1 291 ? -5.375 -10.385 -8.199 1.00 98.62 291 PHE A CA 1
ATOM 2236 C C . PHE A 1 291 ? -4.473 -10.149 -9.401 1.00 98.62 291 PHE A C 1
ATOM 2238 O O . PHE A 1 291 ? -4.906 -10.228 -10.551 1.00 98.62 291 PHE A O 1
ATOM 2245 N N . ALA A 1 292 ? -3.188 -9.940 -9.147 1.00 98.44 292 ALA A N 1
ATOM 2246 C CA . ALA A 1 292 ? -2.223 -9.691 -10.201 1.00 98.44 292 ALA A CA 1
ATOM 2247 C C . ALA A 1 292 ? -0.871 -10.314 -9.878 1.00 98.44 292 ALA A C 1
ATOM 2249 O O . ALA A 1 292 ? -0.424 -10.331 -8.730 1.00 98.44 292 ALA A O 1
ATOM 2250 N N . VAL A 1 293 ? -0.218 -10.832 -10.914 1.00 98.62 293 VAL A N 1
ATOM 2251 C CA . VAL A 1 293 ? 1.123 -11.399 -10.823 1.00 98.62 293 VAL A CA 1
ATOM 2252 C C . VAL A 1 293 ? 2.005 -10.941 -11.977 1.00 98.62 293 VAL A C 1
ATOM 2254 O O . VAL A 1 293 ? 1.575 -10.873 -13.130 1.00 98.62 293 VAL A O 1
ATOM 2257 N N . PHE A 1 294 ? 3.272 -10.685 -11.673 1.00 98.50 294 PHE A N 1
ATOM 2258 C CA . PHE A 1 294 ? 4.315 -10.388 -12.642 1.00 98.50 294 PHE A CA 1
ATOM 2259 C C . PHE A 1 294 ? 5.232 -11.596 -12.837 1.00 98.50 294 PHE A C 1
ATOM 2261 O O . PHE A 1 294 ? 5.800 -12.140 -11.887 1.00 98.50 294 PHE A O 1
ATOM 2268 N N . ARG A 1 295 ? 5.416 -11.993 -14.098 1.00 97.69 295 ARG A N 1
ATOM 2269 C CA . ARG A 1 295 ? 6.266 -13.113 -14.507 1.00 97.69 295 ARG A CA 1
ATOM 2270 C C . ARG A 1 295 ? 7.138 -12.696 -15.679 1.00 97.69 295 ARG A C 1
ATOM 2272 O O . ARG A 1 295 ? 6.667 -12.588 -16.810 1.00 97.69 295 ARG A O 1
ATOM 2279 N N . SER A 1 296 ? 8.424 -12.490 -15.407 1.00 95.31 296 SER A N 1
ATOM 2280 C CA . SER A 1 296 ? 9.463 -12.302 -16.431 1.00 95.31 296 SER A CA 1
ATOM 2281 C C . SER A 1 296 ? 9.119 -11.263 -17.517 1.00 95.31 296 SER A C 1
ATOM 2283 O O . SER A 1 296 ? 9.382 -11.496 -18.694 1.00 95.31 296 SER A O 1
ATOM 2285 N N . GLY A 1 297 ? 8.540 -10.118 -17.140 1.00 96.50 297 GLY A N 1
ATOM 2286 C CA . GLY A 1 297 ? 8.162 -9.047 -18.077 1.00 96.50 297 GLY A CA 1
ATOM 2287 C C . GLY A 1 297 ? 6.709 -9.087 -18.559 1.00 96.50 297 GLY A C 1
ATOM 2288 O O . GLY A 1 297 ? 6.328 -8.294 -19.414 1.00 96.50 297 GLY A O 1
ATOM 2289 N N . THR A 1 298 ? 5.892 -10.009 -18.049 1.00 98.31 298 THR A N 1
ATOM 2290 C CA . THR A 1 298 ? 4.456 -10.076 -18.349 1.00 98.31 298 THR A CA 1
ATOM 2291 C C . THR A 1 298 ? 3.641 -9.966 -17.071 1.00 98.31 298 THR A C 1
ATOM 2293 O O . THR A 1 298 ? 3.917 -10.663 -16.096 1.00 98.31 298 THR A O 1
ATOM 2296 N N . TRP A 1 299 ? 2.624 -9.118 -17.108 1.00 98.56 299 TRP A N 1
ATOM 2297 C CA . TRP A 1 299 ? 1.596 -8.983 -16.089 1.00 98.56 299 TRP A CA 1
ATOM 2298 C C . TRP A 1 299 ? 0.425 -9.889 -16.431 1.00 98.56 299 TRP A C 1
ATOM 2300 O O . TRP A 1 299 ? -0.016 -9.919 -17.579 1.00 98.56 299 TRP A O 1
ATOM 2310 N N . TYR A 1 300 ? -0.079 -10.610 -15.441 1.00 98.75 300 TYR A N 1
ATOM 2311 C CA . TYR A 1 300 ? -1.315 -11.377 -15.522 1.00 98.75 300 TYR A CA 1
ATOM 2312 C C . TYR A 1 300 ? -2.250 -10.816 -14.464 1.00 98.75 300 TYR A C 1
ATOM 2314 O O . TYR A 1 300 ? -1.881 -10.768 -13.293 1.00 98.75 300 TYR A O 1
ATOM 2322 N N . LEU A 1 301 ? -3.436 -10.398 -14.883 1.00 98.69 301 LEU A N 1
ATOM 2323 C CA . LEU A 1 301 ? -4.452 -9.779 -14.046 1.00 98.69 301 LEU A CA 1
ATOM 2324 C C . LEU A 1 301 ? -5.689 -10.672 -14.048 1.00 98.69 301 LEU A C 1
ATOM 2326 O O . LEU A 1 301 ? -6.084 -11.194 -15.093 1.00 98.69 301 LEU A O 1
ATOM 2330 N N . LEU A 1 302 ? -6.300 -10.839 -12.887 1.00 98.75 302 LEU A N 1
ATOM 2331 C CA . LEU A 1 302 ? -7.633 -11.388 -12.721 1.00 98.75 302 LEU A CA 1
ATOM 2332 C C . LEU A 1 302 ? -8.469 -10.300 -12.059 1.00 98.75 302 LEU A C 1
ATOM 2334 O O . LEU A 1 302 ? -8.532 -10.215 -10.833 1.00 98.75 302 LEU A O 1
ATOM 2338 N N . GLN A 1 303 ? -9.041 -9.460 -12.915 1.00 98.50 303 GLN A N 1
ATOM 2339 C CA . GLN A 1 303 ? -9.802 -8.285 -12.534 1.00 98.50 303 GLN A CA 1
ATOM 2340 C C . GLN A 1 303 ? -11.187 -8.699 -12.057 1.00 98.50 303 GLN A C 1
ATOM 2342 O O . GLN A 1 303 ? -11.814 -9.594 -12.640 1.00 98.50 303 GLN A O 1
ATOM 2347 N N . SER A 1 304 ? -11.639 -8.088 -10.976 1.00 97.25 304 SER A N 1
ATOM 2348 C CA . SER A 1 304 ? -12.813 -8.517 -10.235 1.00 97.25 304 SER A CA 1
ATOM 2349 C C . SER A 1 304 ? -14.106 -8.317 -11.038 1.00 97.25 304 SER A C 1
ATOM 2351 O O . SER A 1 304 ? -14.987 -9.184 -10.989 1.00 97.25 304 SER A O 1
ATOM 2353 N N . THR A 1 305 ? -14.174 -7.268 -11.870 1.00 97.81 305 THR A N 1
ATOM 2354 C CA . THR A 1 305 ? -15.280 -7.011 -12.802 1.00 97.81 305 THR A CA 1
ATOM 2355 C C . THR A 1 305 ? -14.907 -7.333 -14.253 1.00 97.81 305 THR A C 1
ATOM 2357 O O . THR A 1 305 ? -15.680 -7.988 -14.960 1.00 97.81 305 THR A O 1
ATOM 2360 N N . ASN A 1 306 ? -13.722 -6.924 -14.717 1.00 97.56 306 ASN A N 1
ATOM 2361 C CA . ASN A 1 306 ? -13.324 -7.080 -16.125 1.00 97.56 306 ASN A CA 1
ATOM 2362 C C . ASN A 1 306 ? -12.748 -8.464 -16.485 1.00 97.56 306 ASN A C 1
ATOM 2364 O O . ASN A 1 306 ? -12.598 -8.786 -17.668 1.00 97.56 306 ASN A O 1
ATOM 2368 N N . GLY A 1 307 ? -12.473 -9.315 -15.495 1.00 97.62 307 GLY A N 1
ATOM 2369 C CA . GLY A 1 307 ? -11.960 -10.666 -15.699 1.00 97.62 307 GLY A CA 1
ATOM 2370 C C . GLY A 1 307 ? -10.470 -10.721 -16.051 1.00 97.62 307 GLY A C 1
ATOM 2371 O O . GLY A 1 307 ? -9.667 -9.889 -15.641 1.00 97.62 307 GLY A O 1
ATOM 2372 N N . PHE A 1 308 ? -10.062 -11.772 -16.765 1.00 98.56 308 PHE A N 1
ATOM 2373 C CA . PHE A 1 308 ? -8.646 -12.030 -17.030 1.00 98.56 308 PHE A CA 1
ATOM 2374 C C . PHE A 1 308 ? -8.054 -11.103 -18.102 1.00 98.56 308 PHE A C 1
ATOM 2376 O O . PHE A 1 308 ? -8.615 -10.962 -19.190 1.00 98.56 308 PHE A O 1
ATOM 2383 N N . SER A 1 309 ? -6.849 -10.594 -17.842 1.00 98.12 309 SER A N 1
ATOM 2384 C CA . SER A 1 309 ? -6.030 -9.851 -18.801 1.00 98.12 309 SER A CA 1
ATOM 2385 C C . SER A 1 309 ? -4.552 -10.237 -18.682 1.00 98.12 309 SER A C 1
ATOM 2387 O O . SER A 1 309 ? -4.079 -10.635 -17.617 1.00 98.12 309 SER A O 1
ATOM 2389 N N . ALA A 1 310 ? -3.803 -10.125 -19.780 1.00 98.31 310 ALA A N 1
ATOM 2390 C CA . ALA A 1 310 ? -2.357 -10.316 -19.788 1.00 98.31 310 ALA A CA 1
ATOM 2391 C C . ALA A 1 310 ? -1.676 -9.223 -20.613 1.00 98.31 310 ALA A C 1
ATOM 2393 O O . ALA A 1 310 ? -2.032 -8.992 -21.770 1.00 98.31 310 ALA A O 1
ATOM 2394 N N . VAL A 1 311 ? -0.675 -8.570 -20.024 1.00 98.06 311 VAL A N 1
ATOM 2395 C CA . VAL A 1 311 ? -0.008 -7.399 -20.602 1.00 98.06 311 VAL A CA 1
ATOM 2396 C C . VAL A 1 311 ? 1.503 -7.606 -20.585 1.00 98.06 311 VAL A C 1
ATOM 2398 O O . VAL A 1 311 ? 2.114 -7.789 -19.534 1.00 98.06 311 VAL A O 1
ATOM 2401 N N . GLY A 1 312 ? 2.131 -7.577 -21.760 1.00 98.12 312 GLY A N 1
ATOM 2402 C CA . GLY A 1 312 ? 3.589 -7.601 -21.877 1.00 98.12 312 GLY A CA 1
ATOM 2403 C C . GLY A 1 312 ? 4.171 -6.229 -21.551 1.00 98.12 312 GLY A C 1
ATOM 2404 O O . GLY A 1 312 ? 4.159 -5.345 -22.406 1.00 98.12 312 GLY A O 1
ATOM 2405 N N . PHE A 1 313 ? 4.675 -6.046 -20.331 1.00 98.06 313 PHE A N 1
ATOM 2406 C CA . PHE A 1 313 ? 5.277 -4.793 -19.889 1.00 98.06 313 PHE A CA 1
ATOM 2407 C C . PHE A 1 313 ? 6.330 -5.028 -18.799 1.00 98.06 313 PHE A C 1
ATOM 2409 O O . PHE A 1 313 ? 6.032 -5.566 -17.735 1.00 98.06 313 PHE A O 1
ATOM 2416 N N . GLY A 1 314 ? 7.565 -4.598 -19.065 1.00 97.19 314 GLY A N 1
ATOM 2417 C CA . GLY A 1 314 ? 8.730 -4.833 -18.209 1.00 97.19 314 GLY A CA 1
ATOM 2418 C C . GLY A 1 314 ? 9.670 -5.907 -18.762 1.00 97.19 314 GLY A C 1
ATOM 2419 O O . GLY A 1 314 ? 9.536 -6.369 -19.895 1.00 97.19 314 GLY A O 1
ATOM 2420 N N . ALA A 1 315 ? 10.659 -6.285 -17.960 1.00 96.81 315 ALA A N 1
ATOM 2421 C CA . ALA A 1 315 ? 11.678 -7.270 -18.295 1.00 96.81 315 ALA A CA 1
ATOM 2422 C C . ALA A 1 315 ? 11.940 -8.231 -17.125 1.00 96.81 315 ALA A C 1
ATOM 2424 O O . ALA A 1 315 ? 11.559 -7.989 -15.982 1.00 96.81 315 ALA A O 1
ATOM 2425 N N . SER A 1 316 ? 12.622 -9.343 -17.402 1.00 95.62 316 SER A N 1
ATOM 2426 C CA . SER A 1 316 ? 13.077 -10.247 -16.342 1.00 95.62 316 SER A CA 1
ATOM 2427 C C . SER A 1 316 ? 14.016 -9.523 -15.372 1.00 95.62 316 SER A C 1
ATOM 2429 O O . SER A 1 316 ? 15.000 -8.925 -15.802 1.00 95.62 316 SER A O 1
ATOM 2431 N N . GLY A 1 317 ? 13.742 -9.634 -14.071 1.00 94.69 317 GLY A N 1
ATOM 2432 C CA . GLY A 1 317 ? 14.499 -8.962 -13.008 1.00 94.69 317 GLY A CA 1
ATOM 2433 C C . GLY A 1 317 ? 13.954 -7.588 -12.611 1.00 94.69 317 GLY A C 1
ATOM 2434 O O . GLY A 1 317 ? 14.425 -7.030 -11.623 1.00 94.69 317 GLY A O 1
ATOM 2435 N N . ASP A 1 318 ? 12.962 -7.065 -13.334 1.00 97.75 318 ASP A N 1
ATOM 2436 C CA . ASP A 1 318 ? 12.204 -5.901 -12.884 1.00 97.75 318 ASP A CA 1
ATOM 2437 C C . ASP A 1 318 ? 11.322 -6.276 -11.674 1.00 97.75 318 ASP A C 1
ATOM 2439 O O . ASP A 1 318 ? 10.858 -7.414 -11.552 1.00 97.75 318 ASP A O 1
ATOM 2443 N N . LEU A 1 319 ? 11.098 -5.315 -10.777 1.00 97.38 319 LEU A N 1
ATOM 2444 C CA . LEU A 1 319 ? 10.208 -5.437 -9.625 1.00 97.38 319 LEU A CA 1
ATOM 2445 C C . LEU A 1 319 ? 8.859 -4.784 -9.959 1.00 97.38 319 LEU A C 1
ATOM 2447 O O . LEU A 1 319 ? 8.866 -3.616 -10.363 1.00 97.38 319 LEU A O 1
ATOM 2451 N N . PRO A 1 320 ? 7.718 -5.478 -9.789 1.00 97.38 320 PRO A N 1
ATOM 2452 C CA . PRO A 1 320 ? 6.414 -4.855 -9.955 1.00 97.38 320 PRO A CA 1
ATOM 2453 C C . PRO A 1 320 ? 6.170 -3.829 -8.848 1.00 97.38 320 PRO A C 1
ATOM 2455 O O . PRO A 1 320 ? 6.502 -4.046 -7.678 1.00 97.38 320 PRO A O 1
ATOM 2458 N N . VAL A 1 321 ? 5.569 -2.710 -9.230 1.00 95.19 321 VAL A N 1
ATOM 2459 C CA . VAL A 1 321 ? 5.069 -1.683 -8.318 1.00 95.19 321 VAL A CA 1
ATOM 2460 C C . VAL A 1 321 ? 3.612 -1.406 -8.683 1.00 95.19 321 VAL A C 1
ATOM 2462 O O . VAL A 1 321 ? 3.255 -1.439 -9.859 1.00 95.19 321 VAL A O 1
ATOM 2465 N N . THR A 1 322 ? 2.774 -1.178 -7.677 1.00 90.88 322 THR A N 1
ATOM 2466 C CA . THR A 1 322 ? 1.340 -0.903 -7.840 1.00 90.88 322 THR A CA 1
ATOM 2467 C C . THR A 1 322 ? 1.019 0.466 -7.248 1.00 90.88 322 THR A C 1
ATOM 2469 O O . THR A 1 322 ? 1.637 0.865 -6.258 1.00 90.88 322 THR A O 1
ATOM 2472 N N . GLY A 1 323 ? 0.094 1.199 -7.857 1.00 95.19 323 GLY A N 1
ATOM 2473 C CA . GLY A 1 323 ? -0.278 2.552 -7.449 1.00 95.19 323 GLY A CA 1
ATOM 2474 C C . GLY A 1 323 ? -0.967 3.317 -8.573 1.00 95.19 323 GLY A C 1
ATOM 2475 O O . GLY A 1 323 ? -0.885 2.909 -9.727 1.00 95.19 323 GLY A O 1
ATOM 2476 N N . ASP A 1 324 ? -1.633 4.411 -8.226 1.00 97.06 324 ASP A N 1
ATOM 2477 C CA . ASP A 1 324 ? -2.363 5.289 -9.146 1.00 97.06 324 ASP A CA 1
ATOM 2478 C C . ASP A 1 324 ? -1.469 6.482 -9.506 1.00 97.06 324 ASP A C 1
ATOM 2480 O O . ASP A 1 324 ? -1.439 7.487 -8.796 1.00 97.06 324 ASP A O 1
ATOM 2484 N N . PHE A 1 325 ? -0.643 6.353 -10.545 1.00 97.50 325 PHE A N 1
ATOM 2485 C CA . PHE A 1 325 ? 0.368 7.361 -10.880 1.00 97.50 325 PHE A CA 1
ATOM 2486 C C . PHE A 1 325 ? -0.195 8.499 -11.743 1.00 97.50 325 PHE A C 1
ATOM 2488 O O . PHE A 1 325 ? 0.466 9.536 -11.873 1.00 97.50 325 PHE A O 1
ATOM 2495 N N . ASP A 1 326 ? -1.358 8.332 -12.381 1.00 96.19 326 ASP A N 1
ATOM 2496 C CA . ASP A 1 326 ? -2.006 9.385 -13.176 1.00 96.19 326 ASP A CA 1
ATOM 2497 C C . ASP A 1 326 ? -3.239 10.039 -12.525 1.00 96.19 326 ASP A C 1
ATOM 2499 O O . ASP A 1 326 ? -3.633 11.145 -12.934 1.00 96.19 326 ASP A O 1
ATOM 2503 N N . GLY A 1 327 ? -3.731 9.484 -11.420 1.00 95.06 327 GLY A N 1
ATOM 2504 C CA . GLY A 1 327 ? -4.805 10.030 -10.592 1.00 95.06 327 GLY A CA 1
ATOM 2505 C C . GLY A 1 327 ? -6.195 9.711 -11.128 1.00 95.06 327 GLY A C 1
ATOM 2506 O O . GLY A 1 327 ? -7.111 10.521 -10.948 1.00 95.06 327 GLY A O 1
ATOM 2507 N N . ASP A 1 328 ? -6.354 8.598 -11.842 1.00 94.38 328 ASP A N 1
ATOM 2508 C CA . ASP A 1 328 ? -7.634 8.176 -12.413 1.00 94.38 328 ASP A CA 1
ATOM 2509 C C . ASP A 1 328 ? -8.404 7.169 -11.537 1.00 94.38 328 ASP A C 1
ATOM 2511 O O . ASP A 1 328 ? -9.529 6.784 -11.871 1.00 94.38 328 ASP A O 1
ATOM 2515 N N . ASN A 1 329 ? -7.866 6.870 -10.349 1.00 93.44 329 ASN A N 1
ATOM 2516 C CA . ASN A 1 329 ? -8.329 5.897 -9.361 1.00 93.44 329 ASN A CA 1
ATOM 2517 C C . ASN A 1 329 ? -8.090 4.431 -9.712 1.00 93.44 329 ASN A C 1
ATOM 2519 O O . ASN A 1 329 ? -8.581 3.576 -8.976 1.00 93.44 329 ASN A O 1
ATOM 2523 N N . LYS A 1 330 ? -7.304 4.132 -10.745 1.00 95.75 330 LYS A N 1
ATOM 2524 C CA . LYS A 1 330 ? -6.862 2.771 -11.041 1.00 95.75 330 LYS A CA 1
ATOM 2525 C C . LYS A 1 330 ? -5.420 2.571 -10.623 1.00 95.75 330 LYS A C 1
ATOM 2527 O O . LYS A 1 330 ? -4.600 3.479 -10.628 1.00 95.75 330 LYS A O 1
ATOM 2532 N N . SER A 1 331 ? -5.099 1.337 -10.274 1.00 97.38 331 SER A N 1
ATOM 2533 C CA . SER A 1 331 ? -3.720 0.890 -10.191 1.00 97.38 331 SER A CA 1
ATOM 2534 C C . SER A 1 331 ? -3.148 0.807 -11.602 1.00 97.38 331 SER A C 1
ATOM 2536 O O . SER A 1 331 ? -3.717 0.169 -12.488 1.00 97.38 331 SER A O 1
ATOM 2538 N N . ASP A 1 332 ? -1.994 1.425 -11.807 1.00 97.94 332 ASP A N 1
ATOM 2539 C CA . ASP A 1 332 ? -1.256 1.355 -13.056 1.00 97.94 332 ASP A CA 1
ATOM 2540 C C . ASP A 1 332 ? -0.318 0.148 -13.079 1.00 97.94 332 ASP A C 1
ATOM 2542 O O . ASP A 1 332 ? 0.192 -0.327 -12.058 1.00 97.94 332 ASP A O 1
ATOM 2546 N N . ILE A 1 333 ? -0.024 -0.325 -14.289 1.00 97.75 333 ILE A N 1
ATOM 2547 C CA . ILE A 1 333 ? 1.020 -1.321 -14.508 1.00 97.75 333 ILE A CA 1
ATOM 2548 C C . ILE A 1 333 ? 2.366 -0.603 -14.484 1.00 97.75 333 ILE A C 1
ATOM 2550 O O . ILE A 1 333 ? 2.661 0.215 -15.354 1.00 97.75 333 ILE A O 1
ATOM 2554 N N . ALA A 1 334 ? 3.222 -0.926 -13.523 1.00 97.69 334 ALA A N 1
ATOM 2555 C CA . ALA A 1 334 ? 4.481 -0.219 -13.358 1.00 97.69 334 ALA A CA 1
ATOM 2556 C C . ALA A 1 334 ? 5.592 -1.128 -12.836 1.00 97.69 334 ALA A C 1
ATOM 2558 O O . ALA A 1 334 ? 5.368 -2.045 -12.050 1.00 97.69 334 ALA A O 1
ATOM 2559 N N . VAL A 1 335 ? 6.827 -0.863 -13.262 1.00 98.38 335 VAL A N 1
ATOM 2560 C CA . VAL A 1 335 ? 8.003 -1.600 -12.800 1.00 98.38 335 VAL A CA 1
ATOM 2561 C C . VAL A 1 335 ? 9.152 -0.679 -12.411 1.00 98.38 335 VAL A C 1
ATOM 2563 O O . VAL A 1 335 ? 9.419 0.330 -13.067 1.00 98.38 335 VAL A O 1
ATOM 2566 N N . PHE A 1 336 ? 9.888 -1.084 -11.380 1.00 98.44 336 PHE A N 1
ATOM 2567 C CA . PHE A 1 336 ? 11.221 -0.575 -11.084 1.00 98.44 336 PHE A CA 1
ATOM 2568 C C . PHE A 1 336 ? 12.265 -1.562 -11.601 1.00 98.44 336 PHE A C 1
ATOM 2570 O O . PHE A 1 336 ? 12.134 -2.769 -11.405 1.00 98.44 336 PHE A O 1
ATOM 2577 N N . ARG A 1 337 ? 13.322 -1.062 -12.237 1.00 97.94 337 ARG A N 1
ATOM 2578 C CA . ARG A 1 337 ? 14.415 -1.870 -12.780 1.00 97.94 337 ARG A CA 1
ATOM 2579 C C . ARG A 1 337 ? 15.679 -1.691 -11.940 1.00 97.94 337 ARG A C 1
ATOM 2581 O O . ARG A 1 337 ? 16.424 -0.730 -12.153 1.00 97.94 337 ARG A O 1
ATOM 2588 N N . PRO A 1 338 ? 16.011 -2.646 -11.052 1.00 96.69 338 PRO A N 1
ATOM 2589 C CA . PRO A 1 338 ? 17.213 -2.554 -10.227 1.00 96.69 338 PRO A CA 1
ATOM 2590 C C . PRO A 1 338 ? 18.504 -2.454 -11.045 1.00 96.69 338 PRO A C 1
ATOM 2592 O O . PRO A 1 338 ? 19.458 -1.813 -10.626 1.00 96.69 338 PRO A O 1
ATOM 2595 N N . SER A 1 339 ? 18.568 -3.027 -12.251 1.00 95.62 339 SER A N 1
ATOM 2596 C CA . SER A 1 339 ? 19.805 -2.998 -13.046 1.00 95.62 339 SER A CA 1
ATOM 2597 C C . SER A 1 339 ? 20.234 -1.593 -13.489 1.00 95.62 339 SER A C 1
ATOM 2599 O O . SER A 1 339 ? 21.380 -1.419 -13.898 1.00 95.62 339 SER A O 1
ATOM 2601 N N . ASN A 1 340 ? 19.334 -0.603 -13.461 1.00 94.81 340 ASN A N 1
ATOM 2602 C CA . ASN A 1 340 ? 19.641 0.777 -13.846 1.00 94.81 340 ASN A CA 1
ATOM 2603 C C . ASN A 1 340 ? 18.984 1.860 -12.966 1.00 94.81 340 ASN A C 1
ATOM 2605 O O . ASN A 1 340 ? 19.207 3.037 -13.233 1.00 94.81 340 ASN A O 1
ATOM 2609 N N . GLY A 1 341 ? 18.193 1.496 -11.951 1.00 95.62 341 GLY A N 1
ATOM 2610 C CA . GLY A 1 341 ? 17.478 2.453 -11.097 1.00 95.62 341 GLY A CA 1
ATOM 2611 C C . GLY A 1 341 ? 16.334 3.192 -11.805 1.00 95.62 341 GLY A C 1
ATOM 2612 O O . GLY A 1 341 ? 15.943 4.278 -11.380 1.00 95.62 341 GLY A O 1
ATOM 2613 N N . GLY A 1 342 ? 15.842 2.659 -12.926 1.00 97.44 342 GLY A N 1
ATOM 2614 C CA . GLY A 1 342 ? 14.790 3.273 -13.735 1.00 97.44 342 GLY A CA 1
ATOM 2615 C C . GLY A 1 342 ? 13.391 2.780 -13.373 1.00 97.44 342 GLY A C 1
ATOM 2616 O O . GLY A 1 342 ? 13.199 1.609 -13.055 1.00 97.44 342 GLY A O 1
ATOM 2617 N N . TRP A 1 343 ? 12.412 3.669 -13.497 1.00 98.38 343 TRP A N 1
ATOM 2618 C CA . TRP A 1 343 ? 10.984 3.382 -13.421 1.00 98.38 343 TRP A CA 1
ATOM 2619 C C . TRP A 1 343 ? 10.377 3.396 -14.815 1.00 98.38 343 TRP A C 1
ATOM 2621 O O . TRP A 1 343 ? 10.702 4.254 -15.641 1.00 98.38 343 TRP A O 1
ATOM 2631 N N . TYR A 1 344 ? 9.467 2.464 -15.056 1.00 98.25 344 TYR A N 1
ATOM 2632 C CA . TYR A 1 344 ? 8.696 2.372 -16.285 1.00 98.25 344 TYR A CA 1
ATOM 2633 C C . TYR A 1 344 ? 7.238 2.178 -15.899 1.00 98.25 344 TYR A C 1
ATOM 2635 O O . TYR A 1 344 ? 6.905 1.202 -15.232 1.00 98.25 344 TYR A O 1
ATOM 2643 N N . LEU A 1 345 ? 6.391 3.116 -16.299 1.00 98.25 345 LEU A N 1
ATOM 2644 C CA . LEU A 1 345 ? 4.973 3.163 -15.974 1.00 98.25 345 LEU A CA 1
ATOM 2645 C C . LEU A 1 345 ? 4.179 2.989 -17.267 1.00 98.25 345 LEU A C 1
ATOM 2647 O O . LEU A 1 345 ? 4.515 3.592 -18.288 1.00 98.25 345 LEU A O 1
ATOM 2651 N N . LEU A 1 346 ? 3.138 2.175 -17.222 1.00 98.00 346 LEU A N 1
ATOM 2652 C CA . LEU A 1 346 ? 2.077 2.106 -18.211 1.00 98.00 346 LEU A CA 1
ATOM 2653 C C . LEU A 1 346 ? 0.808 2.589 -17.514 1.00 98.00 346 LEU A C 1
ATOM 2655 O O . LEU A 1 346 ? 0.051 1.795 -16.959 1.00 98.00 346 LEU A O 1
ATOM 2659 N N . GLN A 1 347 ? 0.650 3.909 -17.512 1.00 97.50 347 GLN A N 1
ATOM 2660 C CA . GLN A 1 347 ? -0.457 4.597 -16.868 1.00 97.50 347 GLN A CA 1
ATOM 2661 C C . GLN A 1 347 ? -1.744 4.309 -17.636 1.00 97.50 347 GLN A C 1
ATOM 2663 O O . GLN A 1 347 ? -1.757 4.337 -18.874 1.00 97.50 347 GLN A O 1
ATOM 2668 N N . SER A 1 348 ? -2.802 3.983 -16.913 1.00 96.06 348 SER A N 1
ATOM 2669 C CA . SER A 1 348 ? -4.029 3.438 -17.477 1.00 96.06 348 SER A CA 1
ATOM 2670 C C . SER A 1 348 ? -4.766 4.454 -18.360 1.00 96.06 348 SER A C 1
ATOM 2672 O O . SER A 1 348 ? -5.312 4.067 -19.400 1.00 96.06 348 SER A O 1
ATOM 2674 N N . THR A 1 349 ? -4.669 5.751 -18.041 1.00 96.94 349 THR A N 1
ATOM 2675 C CA . THR A 1 349 ? -5.188 6.850 -18.865 1.00 96.94 349 THR A CA 1
ATOM 2676 C C . THR A 1 349 ? -4.079 7.576 -19.639 1.00 96.94 349 THR A C 1
ATOM 2678 O O . THR A 1 349 ? -4.241 7.865 -20.830 1.00 96.94 349 THR A O 1
ATOM 2681 N N . ASN A 1 350 ? -2.934 7.858 -19.009 1.00 95.50 350 ASN A N 1
ATOM 2682 C CA . ASN A 1 350 ? -1.873 8.684 -19.612 1.00 95.50 350 ASN A CA 1
ATOM 2683 C C . ASN A 1 350 ? -0.844 7.915 -20.466 1.00 95.50 350 ASN A C 1
ATOM 2685 O O . ASN A 1 350 ? -0.043 8.531 -21.175 1.00 95.50 350 ASN A O 1
ATOM 2689 N N . GLY A 1 351 ? -0.876 6.581 -20.460 1.00 96.00 351 GLY A N 1
ATOM 2690 C CA . GLY A 1 351 ? 0.013 5.736 -21.253 1.00 96.00 351 GLY A CA 1
ATOM 2691 C C . GLY A 1 351 ? 1.435 5.618 -20.691 1.00 96.00 351 GLY A C 1
ATOM 2692 O O . GLY A 1 351 ? 1.667 5.650 -19.486 1.00 96.00 351 GLY A O 1
ATOM 2693 N N . PHE A 1 352 ? 2.415 5.393 -21.570 1.00 97.94 352 PHE A N 1
ATOM 2694 C CA . PHE A 1 352 ? 3.784 5.084 -21.147 1.00 97.94 352 PHE A CA 1
ATOM 2695 C C . PHE A 1 352 ? 4.546 6.305 -20.613 1.00 97.94 352 PHE A C 1
ATOM 2697 O O . PHE A 1 352 ? 4.626 7.335 -21.284 1.00 97.94 352 PHE A O 1
ATOM 2704 N N . ASN A 1 353 ? 5.230 6.127 -19.481 1.00 97.31 353 ASN A N 1
ATOM 2705 C CA . ASN A 1 353 ? 6.160 7.099 -18.915 1.00 97.31 353 ASN A CA 1
ATOM 2706 C C . ASN A 1 353 ? 7.416 6.406 -18.352 1.00 97.31 353 ASN A C 1
ATOM 2708 O O . ASN A 1 353 ? 7.329 5.387 -17.670 1.00 97.31 353 ASN A O 1
ATOM 2712 N N . GLY A 1 354 ? 8.599 6.953 -18.636 1.00 97.44 354 GLY A N 1
ATOM 2713 C CA . GLY A 1 354 ? 9.882 6.433 -18.162 1.00 97.44 354 GLY A CA 1
ATOM 2714 C C . GLY A 1 354 ? 10.607 7.470 -17.314 1.00 97.44 354 GLY A C 1
ATOM 2715 O O . GLY A 1 354 ? 10.852 8.581 -17.778 1.00 97.44 354 GLY A O 1
ATOM 2716 N N . ILE A 1 355 ? 10.980 7.106 -16.087 1.00 97.19 355 ILE A N 1
ATOM 2717 C CA . ILE A 1 355 ? 11.537 8.041 -15.103 1.00 97.19 355 ILE A CA 1
ATOM 2718 C C . ILE A 1 355 ? 12.848 7.476 -14.553 1.00 97.19 355 ILE A C 1
ATOM 2720 O O . ILE A 1 355 ? 12.907 6.352 -14.062 1.00 97.19 355 ILE A O 1
ATOM 2724 N N . ALA A 1 356 ? 13.926 8.254 -14.622 1.00 96.81 356 ALA A N 1
ATOM 2725 C CA . ALA A 1 356 ? 15.202 7.887 -14.010 1.00 96.81 356 ALA A CA 1
ATOM 2726 C C . ALA A 1 356 ? 15.225 8.363 -12.550 1.00 96.81 356 ALA A C 1
ATOM 2728 O O . ALA A 1 356 ? 15.521 9.528 -12.286 1.00 96.81 356 ALA A O 1
ATOM 2729 N N . PHE A 1 357 ? 14.891 7.475 -11.610 1.00 97.06 357 PHE A N 1
ATOM 2730 C CA . PHE A 1 357 ? 14.812 7.819 -10.190 1.00 97.06 357 PHE A CA 1
ATOM 2731 C C . PHE A 1 357 ? 15.173 6.637 -9.282 1.00 97.06 357 PHE A C 1
ATOM 2733 O O . PHE A 1 357 ? 14.332 5.815 -8.931 1.00 97.06 357 PHE A O 1
ATOM 2740 N N . GLY A 1 358 ? 16.438 6.573 -8.875 1.00 96.38 358 GLY A N 1
ATOM 2741 C CA . GLY A 1 358 ? 16.936 5.559 -7.949 1.00 96.38 358 GLY A CA 1
ATOM 2742 C C . GLY A 1 358 ? 18.292 4.997 -8.359 1.00 96.38 358 GLY A C 1
ATOM 2743 O O . GLY A 1 358 ? 18.927 5.456 -9.311 1.00 96.38 358 GLY A O 1
ATOM 2744 N N . THR A 1 359 ? 18.744 3.998 -7.612 1.00 96.06 359 THR A N 1
ATOM 2745 C CA . THR A 1 359 ? 19.968 3.222 -7.847 1.00 96.06 359 THR A CA 1
ATOM 2746 C C . THR A 1 359 ? 19.678 1.726 -7.737 1.00 96.06 359 THR A C 1
ATOM 2748 O O . THR A 1 359 ? 18.572 1.309 -7.412 1.00 96.06 359 THR A O 1
ATOM 2751 N N . SER A 1 360 ? 20.672 0.879 -8.003 1.00 94.50 360 SER A N 1
ATOM 2752 C CA . SER A 1 360 ? 20.475 -0.573 -8.031 1.00 94.50 360 SER A CA 1
ATOM 2753 C C . SER A 1 360 ? 20.205 -1.236 -6.683 1.00 94.50 360 SER A C 1
ATOM 2755 O O . SER A 1 360 ? 19.748 -2.378 -6.655 1.00 94.50 360 SER A O 1
ATOM 2757 N N . THR A 1 361 ? 20.499 -0.553 -5.576 1.00 93.81 361 THR A N 1
ATOM 2758 C CA . THR A 1 361 ? 20.243 -1.043 -4.212 1.00 93.81 361 THR A CA 1
ATOM 2759 C C . THR A 1 361 ? 18.960 -0.479 -3.611 1.00 93.81 361 THR A C 1
ATOM 2761 O O . THR A 1 361 ? 18.561 -0.890 -2.520 1.00 93.81 361 THR A O 1
ATOM 2764 N N . ASP A 1 362 ? 18.308 0.443 -4.316 1.00 97.19 362 ASP A N 1
ATOM 2765 C CA . ASP A 1 362 ? 17.076 1.065 -3.865 1.00 97.19 362 ASP A CA 1
ATOM 2766 C C . ASP A 1 362 ? 15.898 0.086 -3.961 1.00 97.19 362 ASP A C 1
ATOM 2768 O O . ASP A 1 362 ? 15.782 -0.709 -4.897 1.00 97.19 362 ASP A O 1
ATOM 2772 N N . LYS A 1 363 ? 15.003 0.160 -2.976 1.00 96.56 363 LYS A N 1
ATOM 2773 C CA . LYS A 1 363 ? 13.724 -0.550 -2.958 1.00 96.56 363 LYS A CA 1
ATOM 2774 C C . LYS A 1 363 ? 12.615 0.441 -3.315 1.00 96.56 363 LYS A C 1
ATOM 2776 O O . LYS A 1 363 ? 12.502 1.449 -2.616 1.00 96.56 363 LYS A O 1
ATOM 2781 N N . PRO A 1 364 ? 11.793 0.201 -4.347 1.00 97.75 364 PRO A N 1
ATOM 2782 C CA . PRO A 1 364 ? 10.670 1.084 -4.647 1.00 97.75 364 PRO A CA 1
ATOM 2783 C C . PRO A 1 364 ? 9.642 1.038 -3.509 1.00 97.75 364 PRO A C 1
ATOM 2785 O O . PRO A 1 364 ? 9.240 -0.039 -3.081 1.00 97.75 364 PRO A O 1
ATOM 2788 N N . ILE A 1 365 ? 9.203 2.192 -3.008 1.00 98.00 365 ILE A N 1
ATOM 2789 C CA . ILE A 1 365 ? 8.263 2.250 -1.877 1.00 98.00 365 ILE A CA 1
ATOM 2790 C C . ILE A 1 365 ? 6.893 1.646 -2.196 1.00 98.00 365 ILE A C 1
ATOM 2792 O O . ILE A 1 365 ? 6.394 0.918 -1.342 1.00 98.00 365 ILE A O 1
ATOM 2796 N N . PRO A 1 366 ? 6.277 1.849 -3.378 1.00 96.69 366 PRO A N 1
ATOM 2797 C CA . PRO A 1 366 ? 4.982 1.238 -3.670 1.00 96.69 366 PRO A CA 1
ATOM 2798 C C . PRO A 1 366 ? 5.027 -0.303 -3.673 1.00 96.69 366 PRO A C 1
ATOM 2800 O O . PRO A 1 366 ? 4.005 -0.958 -3.509 1.00 96.69 366 PRO A O 1
ATOM 2803 N N . ASN A 1 367 ? 6.215 -0.912 -3.783 1.00 93.50 367 ASN A N 1
ATOM 2804 C CA . ASN A 1 367 ? 6.379 -2.355 -3.598 1.00 93.50 367 ASN A CA 1
ATOM 2805 C C . ASN A 1 367 ? 6.259 -2.788 -2.123 1.00 93.50 367 ASN A C 1
ATOM 2807 O O . ASN A 1 367 ? 5.995 -3.955 -1.872 1.00 93.50 367 ASN A O 1
ATOM 2811 N N . ALA A 1 368 ? 6.385 -1.890 -1.139 1.00 94.88 368 ALA A N 1
ATOM 2812 C CA . ALA A 1 368 ? 6.184 -2.211 0.280 1.00 94.88 368 ALA A CA 1
ATOM 2813 C C . ALA A 1 368 ? 4.731 -2.603 0.621 1.00 94.88 368 ALA A C 1
ATOM 2815 O O . ALA A 1 368 ? 4.509 -3.253 1.638 1.00 94.88 368 ALA A O 1
ATOM 2816 N N . TYR A 1 369 ? 3.767 -2.255 -0.239 1.00 95.38 369 TYR A N 1
ATOM 2817 C CA . TYR A 1 369 ? 2.361 -2.670 -0.138 1.00 95.38 369 TYR A CA 1
ATOM 2818 C C . TYR A 1 369 ? 2.101 -4.055 -0.762 1.00 95.38 369 TYR A C 1
ATOM 2820 O O . TYR A 1 369 ? 0.988 -4.574 -0.696 1.00 95.38 369 TYR A O 1
ATOM 2828 N N . LEU A 1 370 ? 3.117 -4.661 -1.388 1.00 96.69 370 LEU A N 1
ATOM 2829 C CA . LEU A 1 370 ? 3.029 -5.964 -2.042 1.00 96.69 370 LEU A CA 1
ATOM 2830 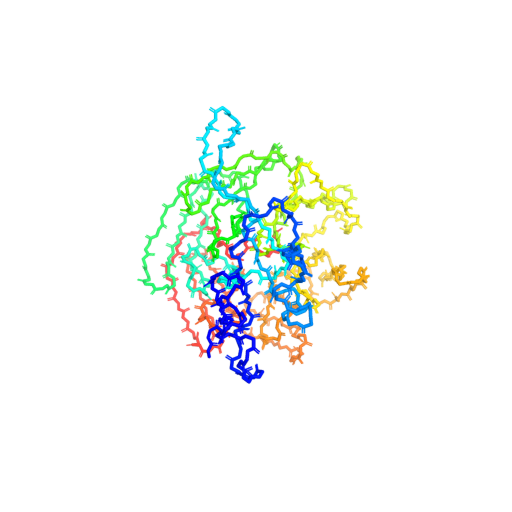C C . LEU A 1 370 ? 3.664 -7.073 -1.181 1.00 96.69 370 LEU A C 1
ATOM 2832 O O . LEU A 1 370 ? 4.559 -6.798 -0.376 1.00 96.69 370 LEU A O 1
ATOM 2836 N N . PRO A 1 371 ? 3.251 -8.344 -1.353 1.00 94.88 371 PRO A N 1
ATOM 2837 C CA . PRO A 1 371 ? 3.824 -9.459 -0.609 1.00 94.88 371 PRO A CA 1
ATOM 2838 C C . PRO A 1 371 ? 5.286 -9.697 -1.016 1.00 94.88 371 PRO A C 1
ATOM 2840 O O . PRO A 1 371 ? 5.570 -10.214 -2.100 1.00 94.88 371 PRO A O 1
ATOM 2843 N N . ASN A 1 372 ? 6.221 -9.368 -0.121 1.00 81.12 372 ASN A N 1
ATOM 2844 C CA . ASN A 1 372 ? 7.666 -9.392 -0.391 1.00 81.12 372 ASN A CA 1
ATOM 2845 C C . ASN A 1 372 ? 8.426 -10.565 0.212 1.00 81.12 372 ASN A C 1
ATOM 2847 O O . ASN A 1 372 ? 8.018 -11.129 1.249 1.00 81.12 372 ASN A O 1
#